Protein AF-A0A976INJ2-F1 (afdb_monomer)

Mean predicted aligned error: 13.57 Å

Nearest PDB structures (foldseek):
  5tsh-assembly1_B  TM=8.841E-01  e=1.741E-01  Geobacter metallireducens GS-15
  5zfr-assembly1_C-2  TM=8.624E-01  e=2.079E-01  Geobacter sulfurreducens PCA
  6olj-assembly1_C  TM=8.626E-01  e=3.759E-01  Geobacter metallireducens GS-15
  5tsg-assembly1_C-2  TM=8.841E-01  e=6.796E-01  Geobacter metallireducens GS-15

Structure (mmCIF, N/CA/C/O backbone):
data_AF-A0A976INJ2-F1
#
_entry.id   AF-A0A976INJ2-F1
#
loop_
_atom_site.group_PDB
_atom_site.id
_atom_site.type_symbol
_atom_site.label_atom_id
_atom_site.label_alt_id
_atom_site.label_comp_id
_atom_site.label_asym_id
_atom_site.label_entity_id
_atom_site.label_seq_id
_atom_site.pdbx_PDB_ins_code
_atom_site.Cartn_x
_atom_site.Cartn_y
_atom_site.Cartn_z
_atom_site.occupancy
_atom_site.B_iso_or_equiv
_atom_site.auth_seq_id
_atom_site.auth_comp_id
_atom_site.auth_asym_id
_atom_site.auth_atom_id
_atom_site.pdbx_PDB_model_num
ATOM 1 N N . MET A 1 1 ? -3.888 30.889 1.543 1.00 44.16 1 MET A N 1
ATOM 2 C CA . MET A 1 1 ? -4.274 29.659 0.807 1.00 44.16 1 MET A CA 1
ATOM 3 C C . MET A 1 1 ? -4.211 28.391 1.674 1.00 44.16 1 MET A C 1
ATOM 5 O O . MET A 1 1 ? -4.757 27.385 1.238 1.00 44.16 1 MET A O 1
ATOM 9 N N . SER A 1 2 ? -3.643 28.428 2.892 1.00 54.53 2 SER A N 1
ATOM 10 C CA . SER A 1 2 ? -3.487 27.256 3.776 1.00 54.53 2 SER A CA 1
ATOM 11 C C . SER A 1 2 ? -4.786 26.766 4.435 1.00 54.53 2 SER A C 1
ATOM 13 O O . SER A 1 2 ? -4.987 25.559 4.516 1.00 54.53 2 SER A O 1
ATOM 15 N N . ASP A 1 3 ? -5.713 27.652 4.823 1.00 56.53 3 ASP A N 1
ATOM 16 C CA . ASP A 1 3 ? -6.928 27.242 5.562 1.00 56.53 3 ASP A CA 1
ATOM 17 C C . ASP A 1 3 ? -7.835 26.281 4.777 1.00 56.53 3 ASP A C 1
ATOM 19 O O . ASP A 1 3 ? -8.385 25.327 5.326 1.00 56.53 3 ASP A O 1
ATOM 23 N N . LYS A 1 4 ? -7.949 26.472 3.454 1.00 60.78 4 LYS A N 1
ATOM 24 C CA . LYS A 1 4 ? -8.732 25.574 2.587 1.00 60.78 4 LYS A CA 1
ATOM 25 C C . LYS A 1 4 ? -8.070 24.205 2.400 1.00 60.78 4 LYS A C 1
ATOM 27 O O . LYS A 1 4 ? -8.776 23.208 2.270 1.00 60.78 4 LYS A O 1
ATOM 32 N N . GLN A 1 5 ? -6.737 24.146 2.369 1.00 60.16 5 GLN A N 1
ATOM 33 C CA . GLN A 1 5 ? -6.002 22.881 2.260 1.00 60.16 5 GLN A CA 1
ATOM 34 C C . GLN A 1 5 ? -6.089 22.077 3.557 1.00 60.16 5 GLN A C 1
ATOM 36 O O . GLN A 1 5 ? -6.376 20.883 3.494 1.00 60.16 5 GLN A O 1
ATOM 41 N N . HIS A 1 6 ? -5.953 22.735 4.714 1.00 62.75 6 HIS A N 1
ATOM 42 C CA . HIS A 1 6 ? -6.175 22.093 6.009 1.00 62.75 6 HIS A CA 1
ATOM 43 C C . HIS A 1 6 ? -7.598 21.547 6.132 1.00 62.75 6 HIS A C 1
ATOM 45 O O . HIS A 1 6 ? -7.765 20.403 6.546 1.00 62.75 6 HIS A O 1
ATOM 51 N N . SER A 1 7 ? -8.607 22.304 5.688 1.00 81.81 7 SER A N 1
ATOM 52 C CA . SER A 1 7 ? -10.001 21.845 5.693 1.00 81.81 7 SER A CA 1
ATOM 53 C C . SER A 1 7 ? -10.218 20.590 4.835 1.00 81.81 7 SER A C 1
ATOM 55 O O . SER A 1 7 ? -10.887 19.660 5.279 1.00 81.81 7 SER A O 1
ATOM 57 N N . ARG A 1 8 ? -9.611 20.509 3.642 1.00 87.31 8 ARG A N 1
ATOM 58 C CA . ARG A 1 8 ? -9.738 19.328 2.771 1.00 87.31 8 ARG A CA 1
ATOM 59 C C . ARG A 1 8 ? -9.016 18.102 3.332 1.00 87.31 8 ARG A C 1
ATOM 61 O O . ARG A 1 8 ? -9.568 17.009 3.266 1.00 87.31 8 ARG A O 1
ATOM 68 N N . LEU A 1 9 ? -7.806 18.279 3.864 1.00 88.81 9 LEU A N 1
ATOM 69 C CA . LEU A 1 9 ? -7.033 17.187 4.462 1.00 88.81 9 LEU A CA 1
ATOM 70 C C . LEU A 1 9 ? -7.783 16.569 5.648 1.00 88.81 9 LEU A C 1
ATOM 72 O O . LEU A 1 9 ? -7.906 15.351 5.725 1.00 88.81 9 LEU A O 1
ATOM 76 N N . HIS A 1 10 ? -8.345 17.414 6.517 1.00 88.25 10 HIS A N 1
ATOM 77 C CA . HIS A 1 10 ? -9.163 16.966 7.644 1.00 88.25 10 HIS A CA 1
ATOM 78 C C . HIS A 1 10 ? -10.381 16.176 7.178 1.00 88.25 10 HIS A C 1
ATOM 80 O O . HIS A 1 10 ? -10.603 15.075 7.662 1.00 88.25 10 HIS A O 1
ATOM 86 N N . GLN A 1 11 ? -11.119 16.681 6.186 1.00 89.94 11 GLN A N 1
ATOM 87 C CA . GLN A 1 11 ? -12.276 15.967 5.636 1.00 89.94 11 GLN A CA 1
ATOM 88 C C . GLN A 1 11 ? -11.898 14.596 5.062 1.00 89.94 11 GLN A C 1
ATOM 90 O O . GLN A 1 11 ? -12.615 13.625 5.275 1.00 89.94 11 GLN A O 1
ATOM 95 N N . GLN A 1 12 ? -10.774 14.503 4.345 1.00 91.00 12 GLN A N 1
ATOM 96 C CA . GLN A 1 12 ? -10.285 13.229 3.809 1.00 91.00 12 GLN A CA 1
ATOM 97 C C . GLN A 1 12 ? -9.911 12.250 4.924 1.00 91.00 12 GLN A C 1
ATOM 99 O O . GLN A 1 12 ? -10.233 11.065 4.840 1.00 91.00 12 GLN A O 1
ATOM 104 N N . PHE A 1 13 ? -9.258 12.748 5.974 1.00 92.12 13 PHE A N 1
ATOM 105 C CA . PHE A 1 13 ? -8.884 11.942 7.126 1.00 92.12 13 PHE A CA 1
ATOM 106 C C . PHE A 1 13 ? -10.115 11.455 7.900 1.00 92.12 13 PHE A C 1
ATOM 108 O O . PHE A 1 13 ? -10.234 10.264 8.159 1.00 92.12 13 PHE A O 1
ATOM 115 N N . GLU A 1 14 ? -11.082 12.331 8.181 1.00 91.44 14 GLU A N 1
ATOM 116 C CA . GLU A 1 14 ? -12.341 11.968 8.846 1.00 91.44 14 GLU A CA 1
ATOM 117 C C . GLU A 1 14 ? -13.153 10.940 8.048 1.00 91.44 14 GLU A C 1
ATOM 119 O O . GLU A 1 14 ? -13.660 9.981 8.626 1.00 91.44 14 GLU A O 1
ATOM 124 N N . GLN A 1 15 ? -13.238 11.090 6.722 1.00 93.25 15 GLN A N 1
ATOM 125 C CA . GLN A 1 15 ? -13.903 10.109 5.855 1.00 93.25 15 GLN A CA 1
ATOM 126 C C . GLN A 1 15 ? -13.241 8.731 5.944 1.00 93.25 15 GLN A C 1
ATOM 128 O O . GLN A 1 15 ? -13.929 7.716 6.039 1.00 93.25 15 GLN A O 1
ATOM 133 N N . LEU A 1 16 ? -11.906 8.689 5.947 1.00 95.06 16 LEU A N 1
ATOM 134 C CA . LEU A 1 16 ? -11.169 7.441 6.112 1.00 95.06 16 LEU A CA 1
ATOM 135 C C . LEU A 1 16 ? -11.408 6.821 7.496 1.00 95.06 16 LEU A C 1
ATOM 137 O O . LEU A 1 16 ? -11.622 5.616 7.594 1.00 95.06 16 LEU A O 1
ATOM 141 N N . LEU A 1 17 ? -11.415 7.633 8.553 1.00 93.62 17 LEU A N 1
ATOM 142 C CA . LEU A 1 17 ? -11.675 7.173 9.917 1.00 93.62 17 LEU A CA 1
ATOM 143 C C . LEU A 1 17 ? -13.080 6.576 10.066 1.00 93.62 17 LEU A C 1
ATOM 145 O O . LEU A 1 17 ? -13.232 5.534 10.698 1.00 93.62 17 LEU A O 1
ATOM 149 N N . GLN A 1 18 ? -14.094 7.180 9.442 1.00 93.31 18 GLN A N 1
ATOM 150 C CA . GLN A 1 18 ? -15.454 6.632 9.422 1.00 93.31 18 GLN A CA 1
ATOM 151 C C . GLN A 1 18 ? -15.514 5.259 8.740 1.00 93.31 18 GLN A C 1
ATOM 153 O O . GLN A 1 18 ? -16.137 4.341 9.273 1.00 93.31 18 GLN A O 1
ATOM 158 N N . GLU A 1 19 ? -14.831 5.085 7.605 1.00 94.44 19 GLU A N 1
ATOM 159 C CA . GLU A 1 19 ? -14.739 3.779 6.939 1.00 94.44 19 GLU A CA 1
ATOM 160 C C . GLU A 1 19 ? -13.983 2.746 7.787 1.00 94.44 19 GLU A C 1
ATOM 162 O O . GLU A 1 19 ? -14.410 1.597 7.887 1.00 94.44 19 GLU A O 1
ATOM 167 N N . LEU A 1 20 ? -12.906 3.151 8.465 1.00 94.06 20 LEU A N 1
ATOM 168 C CA . LEU A 1 20 ? -12.159 2.279 9.376 1.00 94.06 20 LEU A CA 1
ATOM 169 C C . LEU A 1 20 ? -12.993 1.835 10.583 1.00 94.06 20 LEU A C 1
ATOM 171 O O . LEU A 1 20 ? -12.907 0.676 10.982 1.00 94.06 20 LEU A O 1
ATOM 175 N N . ILE A 1 21 ? -13.822 2.720 11.141 1.00 93.50 21 ILE A N 1
ATOM 176 C CA . ILE A 1 21 ? -14.772 2.365 12.205 1.00 93.50 21 ILE A CA 1
ATOM 177 C C . ILE A 1 21 ? -15.820 1.386 11.667 1.00 93.50 21 ILE A C 1
ATOM 179 O O . ILE A 1 21 ? -16.105 0.375 12.305 1.00 93.50 21 ILE A O 1
ATOM 183 N N . ARG A 1 22 ? -16.347 1.633 10.460 1.00 93.88 22 ARG A N 1
ATOM 184 C CA . ARG A 1 22 ? -17.329 0.754 9.806 1.00 93.88 22 ARG A CA 1
ATOM 185 C C . ARG A 1 22 ? -16.791 -0.659 9.555 1.00 93.88 22 ARG A C 1
ATOM 187 O O . ARG A 1 22 ? -17.564 -1.610 9.608 1.00 93.88 22 ARG A O 1
ATOM 194 N N . LEU A 1 23 ? -15.495 -0.801 9.269 1.00 92.69 23 LEU A N 1
ATOM 195 C CA . LEU A 1 23 ? -14.820 -2.096 9.095 1.00 92.69 23 LEU A CA 1
ATOM 196 C C . LEU A 1 23 ? -14.267 -2.686 10.405 1.00 92.69 23 LEU A C 1
ATOM 198 O O . LEU A 1 23 ? -13.534 -3.681 10.377 1.00 92.69 23 LEU A O 1
ATOM 202 N N . GLU A 1 24 ? -14.586 -2.078 11.552 1.00 91.44 24 GLU A N 1
ATOM 203 C CA . GLU A 1 24 ? -14.105 -2.501 12.872 1.00 91.44 24 GLU A CA 1
ATOM 204 C C . GLU A 1 24 ? -12.565 -2.566 12.937 1.00 91.44 24 GLU A C 1
ATOM 206 O O . GLU A 1 24 ? -11.980 -3.416 13.610 1.00 91.44 24 GLU A O 1
ATOM 211 N N . ALA A 1 25 ? -11.884 -1.717 12.163 1.00 90.12 25 ALA A N 1
ATOM 212 C CA . ALA A 1 25 ? -10.435 -1.526 12.232 1.00 90.12 25 ALA A CA 1
ATOM 213 C C . ALA A 1 25 ? -10.060 -0.559 13.361 1.00 90.12 25 ALA A C 1
ATOM 215 O O . ALA A 1 25 ? -8.960 -0.609 13.902 1.00 90.12 25 ALA A O 1
ATOM 216 N N . LEU A 1 26 ? -10.993 0.327 13.716 1.00 90.44 26 LEU A N 1
ATOM 217 C CA . LEU A 1 26 ? -10.867 1.309 14.780 1.00 90.44 26 LEU A CA 1
ATOM 218 C C . LEU A 1 26 ? -12.152 1.385 15.598 1.00 90.44 26 LEU A C 1
ATOM 220 O O . LEU A 1 26 ? -13.248 1.159 15.094 1.00 90.44 26 LEU A O 1
ATOM 224 N N . THR A 1 27 ? -12.010 1.791 16.857 1.00 88.38 27 THR A N 1
ATOM 225 C CA . THR A 1 27 ? -13.141 2.231 17.679 1.00 88.38 27 THR A CA 1
ATOM 226 C C . THR A 1 27 ? -13.267 3.752 17.626 1.00 88.38 27 THR A C 1
ATOM 228 O O . THR A 1 27 ? -12.278 4.461 17.413 1.00 88.38 27 THR A O 1
ATOM 231 N N . GLU A 1 28 ? -14.464 4.279 17.895 1.00 86.94 28 GLU A N 1
ATOM 232 C CA . GLU A 1 28 ? -14.670 5.730 18.026 1.00 86.94 28 GLU A CA 1
ATOM 233 C C . GLU A 1 28 ? -13.764 6.356 19.097 1.00 86.94 28 GLU A C 1
ATOM 235 O O . GLU A 1 28 ? -13.310 7.490 18.949 1.00 86.94 28 GLU A O 1
ATOM 240 N N . GLN A 1 29 ? -13.473 5.616 20.171 1.00 85.12 29 GLN A N 1
ATOM 241 C CA . GLN A 1 29 ? -12.601 6.082 21.245 1.00 85.12 29 GLN A CA 1
ATOM 242 C C . GLN A 1 29 ? -11.145 6.188 20.780 1.00 85.12 29 GLN A C 1
ATOM 244 O O . GLN A 1 29 ? -10.507 7.213 21.020 1.00 85.12 29 GLN A O 1
ATOM 249 N N . SER A 1 30 ? -10.633 5.171 20.078 1.00 84.75 30 SER A N 1
ATOM 250 C CA . SER A 1 30 ? -9.279 5.188 19.509 1.00 84.75 30 SER A CA 1
ATOM 251 C C . SER A 1 30 ? -9.115 6.316 18.489 1.00 84.75 30 SER A C 1
ATOM 253 O O . SER A 1 30 ? -8.093 6.995 18.481 1.00 84.75 30 SER A O 1
ATOM 255 N N . CYS A 1 31 ? -10.152 6.576 17.687 1.00 84.50 31 CYS A N 1
ATOM 256 C CA . CYS A 1 31 ? -10.162 7.624 16.672 1.00 84.50 31 CYS A CA 1
ATOM 257 C C . CYS A 1 31 ? -9.904 9.031 17.241 1.00 84.50 31 CYS A C 1
ATOM 259 O O . CYS A 1 31 ? -9.215 9.829 16.610 1.00 84.50 31 CYS A O 1
ATOM 261 N N . ARG A 1 32 ? -10.423 9.341 18.438 1.00 82.12 32 ARG A N 1
ATOM 262 C CA . ARG A 1 32 ? -10.261 10.667 19.072 1.00 82.12 32 ARG A CA 1
ATOM 263 C C . ARG A 1 32 ? -8.830 10.964 19.512 1.00 82.12 32 ARG A C 1
ATOM 265 O O . ARG A 1 32 ? -8.482 12.128 19.677 1.00 82.12 32 ARG A O 1
ATOM 272 N N . ASN A 1 33 ? -8.026 9.923 19.709 1.00 82.94 33 ASN A N 1
ATOM 273 C CA . ASN A 1 33 ? -6.646 10.038 20.170 1.00 82.94 33 ASN A CA 1
ATOM 274 C C . ASN A 1 33 ? -5.635 10.030 19.013 1.00 82.94 33 ASN A C 1
ATOM 276 O O . ASN A 1 33 ? -4.438 10.167 19.261 1.00 82.94 33 ASN A O 1
ATOM 280 N N . LEU A 1 34 ? -6.089 9.858 17.765 1.00 84.19 34 LEU A N 1
ATOM 281 C CA . LEU A 1 34 ? -5.194 9.835 16.615 1.00 84.19 34 LEU A CA 1
ATOM 282 C C . LEU A 1 34 ? -4.708 11.251 16.279 1.00 84.19 34 LEU A C 1
ATOM 284 O O . LEU A 1 34 ? -5.518 12.174 16.153 1.00 84.19 34 LEU A O 1
ATOM 288 N N . PRO A 1 35 ? -3.390 11.441 16.107 1.00 81.94 35 PRO A N 1
ATOM 289 C CA . PRO A 1 35 ? -2.850 12.740 15.768 1.00 81.94 35 PRO A CA 1
ATOM 290 C C . PRO A 1 35 ? -3.225 13.096 14.330 1.00 81.94 35 PRO A C 1
ATOM 292 O O . PRO A 1 35 ? -3.041 12.305 13.404 1.00 81.94 35 PRO A O 1
ATOM 295 N N . LEU A 1 36 ? -3.706 14.321 14.139 1.00 85.25 36 LEU A N 1
ATOM 296 C CA . LEU A 1 36 ? -4.079 14.819 12.821 1.00 85.25 36 LEU A CA 1
ATOM 297 C C . LEU A 1 36 ? -2.850 14.877 11.893 1.00 85.25 36 LEU A C 1
ATOM 299 O O . LEU A 1 36 ? -1.791 15.358 12.315 1.00 85.25 36 LEU A O 1
ATOM 303 N N . PRO A 1 37 ? -2.968 14.407 10.639 1.00 87.50 37 PRO A N 1
ATOM 304 C CA . PRO A 1 37 ? -1.891 14.501 9.664 1.00 87.50 37 PRO A CA 1
ATOM 305 C C . PRO A 1 37 ? -1.643 15.964 9.279 1.00 87.50 37 PRO A C 1
ATOM 307 O O . PRO A 1 37 ? -2.582 16.745 9.106 1.00 87.50 37 PRO A O 1
ATOM 310 N N . THR A 1 38 ? -0.374 16.341 9.124 1.00 87.81 38 THR A N 1
ATOM 311 C CA . THR A 1 38 ? 0.021 17.674 8.632 1.00 87.81 38 THR A CA 1
ATOM 312 C C . THR A 1 38 ? -0.022 17.741 7.108 1.00 87.81 38 THR A C 1
ATOM 314 O O . THR A 1 38 ? -0.294 18.802 6.544 1.00 87.81 38 THR A O 1
ATOM 317 N N . GLU A 1 39 ? 0.179 16.604 6.441 1.00 90.62 39 GLU A N 1
ATOM 318 C CA . GLU A 1 39 ? 0.139 16.462 4.989 1.00 90.62 39 GLU A CA 1
ATOM 319 C C . GLU A 1 39 ? -0.524 15.152 4.538 1.00 90.62 39 GLU A C 1
ATOM 321 O O . GLU A 1 39 ? -0.663 14.191 5.290 1.00 90.62 39 GLU A O 1
ATOM 326 N N . ALA A 1 40 ? -0.934 15.108 3.269 1.00 88.69 40 ALA A N 1
ATOM 327 C CA . ALA A 1 40 ? -1.660 13.974 2.696 1.00 88.69 40 ALA A CA 1
ATOM 328 C C . ALA A 1 40 ? -0.818 12.680 2.646 1.00 88.69 40 ALA A C 1
ATOM 330 O O . ALA A 1 40 ? -1.343 11.589 2.865 1.00 88.69 40 ALA A O 1
ATOM 331 N N . GLY A 1 41 ? 0.496 12.803 2.419 1.00 88.25 41 GLY A N 1
ATOM 332 C CA . GLY A 1 41 ? 1.436 11.676 2.426 1.00 88.25 41 GLY A CA 1
ATOM 333 C C . GLY A 1 41 ? 1.598 11.010 3.798 1.00 88.25 41 GLY A C 1
ATOM 334 O O . GLY A 1 41 ? 1.957 9.840 3.874 1.00 88.25 41 GLY A O 1
ATOM 335 N N . GLU A 1 42 ? 1.256 11.707 4.885 1.00 89.56 42 GLU A N 1
ATOM 336 C CA . GLU A 1 42 ? 1.369 11.188 6.251 1.00 89.56 42 GLU A CA 1
ATOM 337 C C . GLU A 1 42 ? 0.136 10.424 6.741 1.00 89.56 42 GLU A C 1
ATOM 339 O O . GLU A 1 42 ? 0.213 9.787 7.790 1.00 89.56 42 GLU A O 1
ATOM 344 N N . ILE A 1 43 ? -0.985 10.462 6.011 1.00 91.25 43 ILE A N 1
ATOM 345 C CA . ILE A 1 43 ? -2.241 9.830 6.446 1.00 91.25 43 ILE A CA 1
ATOM 346 C C . ILE A 1 43 ? -2.027 8.346 6.761 1.00 91.25 43 ILE A C 1
ATOM 348 O O . ILE A 1 43 ? -2.291 7.910 7.876 1.00 91.25 43 ILE A O 1
ATOM 352 N N . VAL A 1 44 ? -1.548 7.574 5.785 1.00 91.94 44 VAL A N 1
ATOM 353 C CA . VAL A 1 44 ? -1.377 6.121 5.930 1.00 91.94 44 VAL A CA 1
ATOM 354 C C . VAL A 1 44 ? -0.252 5.767 6.912 1.00 91.94 44 VAL A C 1
ATOM 356 O O . VAL A 1 44 ? -0.524 4.985 7.821 1.00 91.94 44 VAL A O 1
ATOM 359 N N . PRO A 1 45 ? 0.953 6.375 6.841 1.00 89.44 45 PRO A N 1
ATOM 360 C CA . PRO A 1 45 ? 2.010 6.120 7.821 1.00 89.44 45 PRO A CA 1
ATOM 361 C C . PRO A 1 45 ? 1.575 6.311 9.277 1.00 89.44 45 PRO A C 1
ATOM 363 O O . PRO A 1 45 ? 1.846 5.454 10.109 1.00 89.44 45 PRO A O 1
ATOM 366 N N . ARG A 1 46 ? 0.836 7.385 9.586 1.00 87.50 46 ARG A N 1
ATOM 367 C CA . ARG A 1 46 ? 0.349 7.635 10.953 1.00 87.50 46 ARG A CA 1
ATOM 368 C C . ARG A 1 46 ? -0.665 6.595 11.419 1.00 87.50 46 ARG A C 1
ATOM 370 O O . ARG A 1 46 ? -0.713 6.268 12.601 1.00 87.50 46 ARG A O 1
ATOM 377 N N . LEU A 1 47 ? -1.492 6.090 10.506 1.00 88.75 47 LEU A N 1
ATOM 378 C CA . LEU A 1 47 ? -2.461 5.042 10.818 1.00 88.75 47 LEU A CA 1
ATOM 379 C C . LEU A 1 47 ? -1.752 3.711 11.122 1.00 88.75 47 LEU A C 1
ATOM 381 O O . LEU A 1 47 ? -2.131 3.034 12.076 1.00 88.75 47 LEU A O 1
ATOM 385 N N . TRP A 1 48 ? -0.681 3.385 10.395 1.00 86.62 48 TRP A N 1
ATOM 386 C CA . TRP A 1 48 ? 0.177 2.238 10.716 1.00 86.62 48 TRP A CA 1
ATOM 387 C C . TRP A 1 48 ? 0.921 2.402 12.041 1.00 86.62 48 TRP A C 1
ATOM 389 O O . TRP A 1 48 ? 0.913 1.485 12.854 1.00 86.62 48 TRP A O 1
ATOM 399 N N . GLU A 1 49 ? 1.496 3.578 12.309 1.00 84.50 49 GLU A N 1
ATOM 400 C CA . GLU A 1 49 ? 2.119 3.896 13.605 1.00 84.50 49 GLU A CA 1
ATOM 401 C C . GLU A 1 49 ? 1.116 3.767 14.769 1.00 84.50 49 GLU A C 1
ATOM 403 O O . GLU A 1 49 ? 1.487 3.393 15.880 1.00 84.50 49 GLU A O 1
ATOM 408 N N . GLY A 1 50 ? -0.169 4.027 14.505 1.00 81.88 50 GLY A N 1
ATOM 409 C CA . GLY A 1 50 ? -1.278 3.805 15.434 1.00 81.88 50 GLY A CA 1
ATOM 410 C C . GLY A 1 50 ? -1.683 2.336 15.626 1.00 81.88 50 GLY A C 1
ATOM 411 O O . GLY A 1 50 ? -2.608 2.073 16.394 1.00 81.88 50 GLY A O 1
ATOM 412 N N . GLY A 1 51 ? -1.024 1.391 14.949 1.00 82.31 51 GLY A N 1
ATOM 413 C CA . GLY A 1 51 ? -1.281 -0.047 15.055 1.00 82.31 51 GLY A CA 1
ATOM 414 C C . GLY A 1 51 ? -2.560 -0.510 14.357 1.00 82.31 51 GLY A C 1
ATOM 415 O O . GLY A 1 51 ? -3.155 -1.506 14.767 1.00 82.31 51 GLY A O 1
ATOM 416 N N . ILE A 1 52 ? -3.026 0.225 13.345 1.00 88.69 52 ILE A N 1
ATOM 417 C CA . ILE A 1 52 ? -4.224 -0.147 12.586 1.00 88.69 52 ILE A CA 1
ATOM 418 C C . ILE A 1 52 ? -3.897 -1.302 11.643 1.00 88.69 52 ILE A C 1
ATOM 420 O O . ILE A 1 52 ? -2.893 -1.264 10.936 1.00 88.69 52 ILE A O 1
ATOM 424 N N . ASP A 1 53 ? -4.795 -2.287 11.610 1.00 90.12 53 ASP A N 1
ATOM 425 C CA . ASP A 1 53 ? -4.769 -3.418 10.679 1.00 90.12 53 ASP A CA 1
ATOM 426 C C . ASP A 1 53 ? -4.653 -2.923 9.225 1.00 90.12 53 ASP A C 1
ATOM 428 O O . ASP A 1 53 ? -5.512 -2.191 8.717 1.00 90.12 53 ASP A O 1
ATOM 432 N N . ASP A 1 54 ? -3.561 -3.304 8.565 1.00 91.44 54 ASP A N 1
ATOM 433 C CA . ASP A 1 54 ? -3.193 -2.821 7.241 1.00 91.44 54 ASP A CA 1
ATOM 434 C C . ASP A 1 54 ? -4.116 -3.365 6.143 1.00 91.44 54 ASP A C 1
ATOM 436 O O . ASP A 1 54 ? -4.422 -2.639 5.195 1.00 91.44 54 ASP A O 1
ATOM 440 N N . VAL A 1 55 ? -4.622 -4.592 6.293 1.00 93.31 55 VAL A N 1
ATOM 441 C CA . VAL A 1 55 ? -5.574 -5.210 5.360 1.00 93.31 55 VAL A CA 1
ATOM 442 C C . VAL A 1 55 ? -6.902 -4.466 5.415 1.00 93.31 55 VAL A C 1
ATOM 444 O O . VAL A 1 55 ? -7.454 -4.078 4.380 1.00 93.31 55 VAL A O 1
ATOM 447 N N . LYS A 1 56 ? -7.409 -4.188 6.623 1.00 94.50 56 LYS A N 1
ATOM 448 C CA . LYS A 1 56 ? -8.630 -3.388 6.783 1.00 94.50 56 LYS A CA 1
ATOM 449 C C . LYS A 1 56 ? -8.432 -1.952 6.305 1.00 94.50 56 LYS A C 1
ATOM 451 O O . LYS A 1 56 ? -9.345 -1.382 5.706 1.00 94.50 56 LYS A O 1
ATOM 456 N N . LEU A 1 57 ? -7.252 -1.369 6.517 1.00 94.88 57 LEU A N 1
ATOM 457 C CA . LEU A 1 57 ? -6.917 -0.048 5.992 1.00 94.88 57 LEU A CA 1
ATOM 458 C C . LEU A 1 57 ? -6.9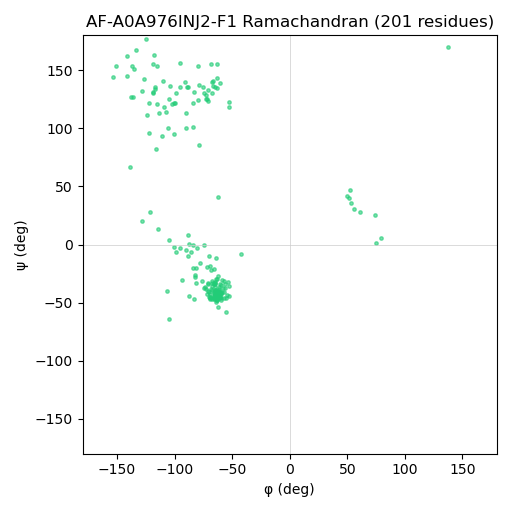21 -0.027 4.461 1.00 94.88 57 LEU A C 1
ATOM 460 O O . LEU A 1 57 ? -7.560 0.842 3.863 1.00 94.88 57 LEU A O 1
ATOM 464 N N . ALA A 1 58 ? -6.282 -1.004 3.823 1.00 96.12 58 ALA A N 1
ATOM 465 C CA . ALA A 1 58 ? -6.280 -1.152 2.375 1.00 96.12 58 ALA A CA 1
ATOM 466 C C . ALA A 1 58 ? -7.704 -1.356 1.828 1.00 96.12 58 ALA A C 1
ATOM 468 O O . ALA A 1 58 ? -8.083 -0.734 0.833 1.00 96.12 58 ALA A O 1
ATOM 469 N N . GLN A 1 59 ? -8.544 -2.130 2.522 1.00 96.31 59 GLN A N 1
ATOM 470 C CA . GLN A 1 59 ? -9.954 -2.301 2.171 1.00 96.31 59 GLN A CA 1
ATOM 471 C C . GLN A 1 59 ? -10.756 -0.992 2.286 1.00 96.31 59 GLN A C 1
ATOM 473 O O . GLN A 1 59 ? -11.539 -0.673 1.385 1.00 96.31 59 GLN A O 1
ATOM 478 N N . SER A 1 60 ? -10.552 -0.207 3.350 1.00 96.50 60 SER A N 1
ATOM 479 C CA . SER A 1 60 ? -11.164 1.121 3.510 1.00 96.50 60 SER A CA 1
ATOM 480 C C . SER A 1 60 ? -10.753 2.071 2.386 1.00 96.50 60 SER A C 1
ATOM 482 O O . SER A 1 60 ? -11.601 2.736 1.790 1.00 96.50 60 SER A O 1
ATOM 484 N N . LEU A 1 61 ? -9.463 2.105 2.045 1.00 96.69 61 LEU A N 1
ATOM 485 C CA . LEU A 1 61 ? -8.935 2.927 0.954 1.00 96.69 61 LEU A CA 1
ATOM 486 C C . LEU A 1 61 ? -9.479 2.476 -0.410 1.00 96.69 61 LEU A C 1
ATOM 488 O O . LEU A 1 61 ? -9.886 3.313 -1.216 1.00 96.69 61 LEU A O 1
ATOM 492 N N . SER A 1 62 ? -9.552 1.168 -0.659 1.00 97.00 62 SER A N 1
ATOM 493 C CA . SER A 1 62 ? -10.148 0.595 -1.872 1.00 97.00 62 SER A CA 1
ATOM 494 C C . SER A 1 62 ? -11.604 1.038 -2.040 1.00 97.00 62 SER A C 1
ATOM 496 O O . SER A 1 62 ? -11.976 1.524 -3.115 1.00 97.00 62 SER A O 1
ATOM 498 N N . ASN A 1 63 ? -12.398 0.977 -0.965 1.00 95.19 63 ASN A N 1
ATOM 499 C CA . ASN A 1 63 ? -13.795 1.415 -0.961 1.00 95.19 63 ASN A CA 1
ATOM 500 C C . ASN A 1 63 ? -13.921 2.924 -1.217 1.00 95.19 63 ASN A C 1
ATOM 502 O O . ASN A 1 63 ? -14.694 3.348 -2.080 1.00 95.19 63 ASN A O 1
ATOM 506 N N . LEU A 1 64 ? -13.131 3.734 -0.507 1.00 94.94 64 LEU A N 1
ATOM 507 C CA . LEU A 1 64 ? -13.196 5.193 -0.576 1.00 94.94 64 LEU A CA 1
ATOM 508 C C . LEU A 1 64 ? -12.789 5.726 -1.959 1.00 94.94 64 LEU A C 1
ATOM 510 O O . LEU A 1 64 ? -13.444 6.610 -2.513 1.00 94.94 64 LEU A O 1
ATOM 514 N N . PHE A 1 65 ? -11.733 5.161 -2.548 1.00 94.00 65 PHE A N 1
ATOM 515 C CA . PHE A 1 65 ? -11.222 5.573 -3.858 1.00 94.00 65 PHE A CA 1
ATOM 516 C C . PHE A 1 65 ? -11.853 4.817 -5.033 1.00 94.00 65 PHE A C 1
ATOM 518 O O . PHE A 1 65 ? -11.573 5.158 -6.188 1.00 94.00 65 PHE A O 1
ATOM 525 N N . LYS A 1 66 ? -12.706 3.819 -4.761 1.00 95.12 66 LYS A N 1
ATOM 526 C CA . LYS A 1 66 ? -13.319 2.927 -5.760 1.00 95.12 66 LYS A CA 1
ATOM 527 C C . LYS A 1 66 ? -12.263 2.295 -6.671 1.00 95.12 66 LYS A C 1
ATOM 529 O O . LYS A 1 66 ? -12.365 2.337 -7.901 1.00 95.12 66 LYS A O 1
ATOM 534 N N . ARG A 1 67 ? -11.205 1.776 -6.051 1.00 95.81 67 ARG A N 1
ATOM 535 C CA . ARG A 1 67 ? -10.079 1.115 -6.721 1.00 95.81 67 ARG A CA 1
ATOM 536 C C . ARG A 1 67 ? -10.022 -0.340 -6.317 1.00 95.81 67 ARG A C 1
ATOM 538 O O . ARG A 1 67 ? -10.490 -0.706 -5.246 1.00 95.81 67 ARG A O 1
ATOM 545 N N . GLU A 1 68 ? -9.459 -1.161 -7.188 1.00 95.31 68 GLU A N 1
ATOM 546 C CA . GLU A 1 68 ? -9.258 -2.570 -6.875 1.00 95.31 68 GLU A CA 1
ATOM 547 C C . GLU A 1 68 ? -8.241 -2.737 -5.746 1.00 95.31 68 GLU A C 1
ATOM 549 O O . GLU A 1 68 ? -7.254 -2.003 -5.681 1.00 95.31 68 GLU A O 1
ATOM 554 N N . LEU A 1 69 ? -8.513 -3.684 -4.855 1.00 96.50 69 LEU A N 1
ATOM 555 C CA . LEU A 1 69 ? -7.582 -4.137 -3.834 1.00 96.50 69 LEU A CA 1
ATOM 556 C C . LEU A 1 69 ? -6.754 -5.281 -4.422 1.00 96.50 69 LEU A C 1
ATOM 558 O O . LEU A 1 69 ? -7.309 -6.156 -5.095 1.00 96.50 69 LEU A O 1
ATOM 562 N N . PHE A 1 70 ? -5.444 -5.264 -4.195 1.00 95.44 70 PHE A N 1
ATOM 563 C CA . PHE A 1 70 ? -4.602 -6.395 -4.559 1.00 95.44 70 PHE A CA 1
ATOM 564 C C . PHE A 1 70 ? -5.055 -7.650 -3.802 1.00 95.44 70 PHE 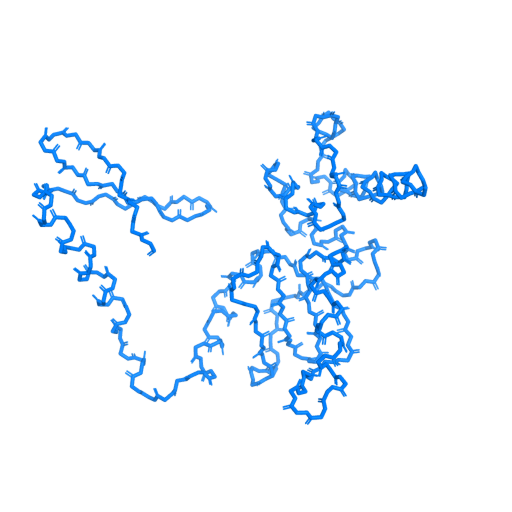A C 1
ATOM 566 O O . PHE A 1 70 ? -5.437 -7.583 -2.642 1.00 95.44 70 PHE A O 1
ATOM 573 N N . ASN A 1 71 ? -5.071 -8.795 -4.478 1.00 90.06 71 ASN A N 1
ATOM 574 C CA . ASN A 1 71 ? -5.646 -10.033 -3.946 1.00 90.06 71 ASN A CA 1
ATOM 575 C C . ASN A 1 71 ? -4.601 -11.135 -3.718 1.00 90.06 71 ASN A C 1
ATOM 577 O O . ASN A 1 71 ? -4.968 -12.304 -3.604 1.00 90.06 71 ASN A O 1
ATOM 581 N N . GLY A 1 72 ? -3.312 -10.790 -3.746 1.00 87.00 72 GLY A N 1
ATOM 582 C CA . GLY A 1 72 ? -2.218 -11.749 -3.597 1.00 87.00 72 GLY A CA 1
ATOM 583 C C . GLY A 1 72 ? -1.956 -12.628 -4.824 1.00 87.00 72 GLY A C 1
ATOM 584 O O . GLY A 1 72 ? -1.067 -13.474 -4.780 1.00 87.00 72 GLY A O 1
ATOM 585 N N . VAL A 1 73 ? -2.694 -12.467 -5.930 1.00 86.38 73 VAL A N 1
ATOM 586 C CA . VAL A 1 73 ? -2.512 -13.289 -7.135 1.00 86.38 73 VAL A CA 1
ATOM 587 C C . VAL A 1 73 ? -1.703 -12.527 -8.176 1.00 86.38 73 VAL A C 1
ATOM 589 O O . VAL A 1 73 ? -2.116 -11.473 -8.648 1.00 86.38 73 VAL A O 1
ATOM 592 N N . VAL A 1 74 ? -0.576 -13.113 -8.579 1.00 87.25 74 VAL A N 1
ATOM 593 C CA . VAL A 1 74 ? 0.288 -12.611 -9.656 1.00 87.25 74 VAL A CA 1
ATOM 594 C C . VAL A 1 74 ? 0.126 -13.512 -10.874 1.00 87.25 74 VAL A C 1
ATOM 596 O O . VAL A 1 74 ? 0.491 -14.690 -10.814 1.00 87.25 74 VAL A O 1
ATOM 599 N N . ARG A 1 75 ? -0.432 -12.989 -11.972 1.00 86.44 75 ARG A N 1
ATOM 600 C CA . ARG A 1 75 ? -0.591 -13.765 -13.216 1.00 86.44 75 ARG A CA 1
ATOM 601 C C . ARG A 1 75 ? 0.642 -13.662 -14.098 1.00 86.44 75 ARG A C 1
ATOM 603 O O . ARG A 1 75 ? 1.099 -14.674 -14.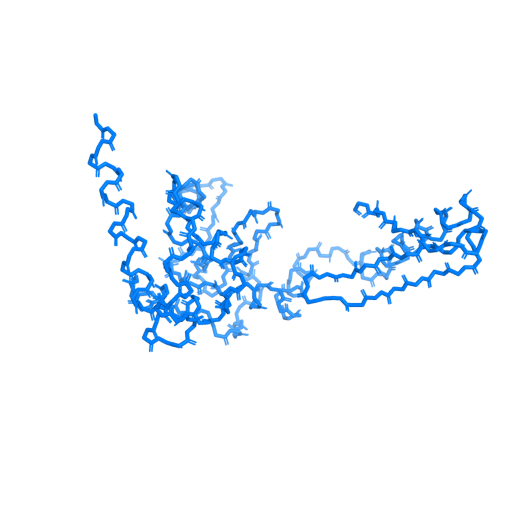621 1.00 86.44 75 ARG A O 1
ATOM 610 N N . ASP A 1 76 ? 1.166 -12.453 -14.247 1.00 82.62 76 ASP A N 1
ATOM 611 C CA . ASP A 1 76 ? 2.356 -12.157 -15.031 1.00 82.62 76 ASP A CA 1
ATOM 612 C C . ASP A 1 76 ? 3.504 -11.753 -14.101 1.00 82.62 76 ASP A C 1
ATOM 614 O O . ASP A 1 76 ? 3.656 -10.583 -13.729 1.00 82.62 76 ASP A O 1
ATOM 618 N N . ARG A 1 77 ? 4.311 -12.752 -13.723 1.00 79.38 77 ARG A N 1
ATOM 619 C CA . ARG A 1 77 ? 5.478 -12.551 -12.860 1.00 79.38 77 ARG A CA 1
ATOM 620 C C . ARG A 1 77 ? 6.529 -11.663 -13.499 1.00 79.38 77 ARG A C 1
ATOM 622 O O . ARG A 1 77 ? 7.179 -10.970 -12.738 1.00 79.38 77 ARG A O 1
ATOM 629 N N . ASP A 1 78 ? 6.660 -11.635 -14.826 1.00 77.00 78 ASP A N 1
ATOM 630 C CA . ASP A 1 78 ? 7.669 -10.842 -15.550 1.00 77.00 78 ASP A CA 1
ATOM 631 C C . ASP A 1 78 ? 7.285 -9.356 -15.644 1.00 77.00 78 ASP A C 1
ATOM 633 O O . ASP A 1 78 ? 8.112 -8.493 -15.940 1.00 77.00 78 ASP A O 1
ATOM 637 N N . SER A 1 79 ? 6.013 -9.033 -15.390 1.00 78.75 79 SER A N 1
ATOM 638 C CA . SER A 1 79 ? 5.524 -7.652 -15.310 1.00 78.75 79 SER A CA 1
ATOM 639 C C . SER A 1 79 ? 5.692 -7.009 -13.933 1.00 78.75 79 SER A C 1
ATOM 641 O O . SER A 1 79 ? 5.395 -5.820 -13.779 1.00 78.75 79 SER A O 1
ATOM 643 N N . LEU A 1 80 ? 6.127 -7.789 -12.939 1.00 87.75 80 LEU A N 1
ATOM 644 C CA . LEU A 1 80 ? 6.205 -7.356 -11.554 1.00 87.75 80 LEU A CA 1
ATOM 645 C C . LEU A 1 80 ? 7.327 -6.332 -11.363 1.00 87.75 80 LEU A C 1
ATOM 647 O O . LEU A 1 80 ? 8.479 -6.609 -11.663 1.00 87.75 80 LEU A O 1
ATOM 651 N N . ILE A 1 81 ? 7.004 -5.153 -10.839 1.00 88.19 81 ILE A N 1
ATOM 652 C CA . ILE A 1 81 ? 7.986 -4.127 -10.461 1.00 88.19 81 ILE A CA 1
ATOM 653 C C . ILE A 1 81 ? 7.571 -3.587 -9.102 1.00 88.19 81 ILE A C 1
ATOM 655 O O . ILE A 1 81 ? 6.438 -3.145 -8.945 1.00 88.19 81 ILE A O 1
ATOM 659 N N . ARG A 1 82 ? 8.470 -3.574 -8.122 1.00 88.25 82 ARG A N 1
ATOM 660 C CA . ARG A 1 82 ? 8.170 -3.079 -6.772 1.00 88.25 82 ARG A CA 1
ATOM 661 C C . ARG A 1 82 ? 9.037 -1.886 -6.389 1.00 88.25 82 ARG A C 1
ATOM 663 O O . ARG A 1 82 ? 10.150 -1.738 -6.889 1.00 88.25 82 ARG A O 1
ATOM 670 N N . SER A 1 83 ? 8.542 -1.070 -5.465 1.00 86.06 83 SER A N 1
ATOM 671 C CA . SER A 1 83 ? 9.362 -0.113 -4.721 1.00 86.06 83 SER A CA 1
ATOM 672 C C . SER A 1 83 ? 10.414 -0.818 -3.862 1.00 86.06 83 SER A C 1
ATOM 674 O O . SER A 1 83 ? 10.209 -1.956 -3.439 1.00 86.06 83 SER A O 1
ATOM 676 N N . SER A 1 84 ? 11.511 -0.129 -3.548 1.00 75.69 84 SER A N 1
ATOM 677 C CA . SER A 1 84 ? 12.560 -0.658 -2.659 1.00 75.69 84 SER A CA 1
ATOM 678 C C . SER A 1 84 ? 12.501 -0.015 -1.273 1.00 75.69 84 SER A C 1
ATOM 680 O O . SER A 1 84 ? 12.180 -0.691 -0.307 1.00 75.69 84 SER A O 1
ATOM 682 N N . ASN A 1 85 ? 12.731 1.301 -1.186 1.00 73.06 85 ASN A N 1
ATOM 683 C CA . ASN A 1 85 ? 12.923 2.021 0.085 1.00 73.06 85 ASN A CA 1
ATOM 684 C C . ASN A 1 85 ? 11.895 3.148 0.293 1.00 73.06 85 ASN A C 1
ATOM 686 O O . ASN A 1 85 ? 12.188 4.172 0.910 1.00 73.06 85 ASN A O 1
ATOM 690 N N . ASP A 1 86 ? 10.704 3.000 -0.282 1.00 78.44 86 ASP A N 1
ATOM 691 C CA . ASP A 1 86 ? 9.636 3.987 -0.158 1.00 78.44 86 ASP A CA 1
ATOM 692 C C . ASP A 1 86 ? 8.925 3.870 1.202 1.00 78.44 86 ASP A C 1
ATOM 694 O O . ASP A 1 86 ? 8.565 2.776 1.629 1.00 78.44 86 ASP A O 1
ATOM 698 N N . ARG A 1 87 ? 8.636 5.009 1.855 1.00 77.62 87 ARG A N 1
ATOM 699 C CA . ARG A 1 87 ? 7.861 5.063 3.119 1.00 77.62 87 ARG A CA 1
ATOM 700 C C . ARG A 1 87 ? 6.474 4.423 2.985 1.00 77.62 87 ARG A C 1
ATOM 702 O O . ARG A 1 87 ? 5.918 3.910 3.949 1.00 77.62 87 ARG A O 1
ATOM 709 N N . CYS A 1 88 ? 5.894 4.513 1.797 1.00 87.50 88 CYS A N 1
ATOM 710 C CA . CYS A 1 88 ? 4.652 3.860 1.417 1.00 87.50 88 CYS A CA 1
ATOM 711 C C . CYS A 1 88 ? 4.949 3.022 0.175 1.00 87.50 88 CYS A C 1
ATOM 713 O O . CYS A 1 88 ? 5.259 3.606 -0.860 1.00 87.50 88 CYS A O 1
ATOM 715 N N . PRO A 1 89 ? 4.928 1.686 0.244 1.00 90.75 89 PRO A N 1
ATOM 716 C CA . PRO A 1 89 ? 5.296 0.879 -0.901 1.00 90.75 89 PRO A CA 1
ATOM 717 C C . PRO A 1 89 ? 4.287 0.968 -2.047 1.00 90.75 89 PRO A C 1
ATOM 719 O O . PRO A 1 89 ? 3.088 1.213 -1.869 1.00 90.75 89 PRO A O 1
ATOM 722 N N . TRP A 1 90 ? 4.794 0.690 -3.243 1.00 93.69 90 TRP A N 1
ATOM 723 C CA . TRP A 1 90 ? 4.000 0.503 -4.444 1.00 93.69 90 TRP A CA 1
ATOM 724 C C . TRP A 1 90 ? 4.476 -0.725 -5.224 1.00 93.69 90 TRP A C 1
ATOM 726 O O . TRP A 1 90 ? 5.642 -1.121 -5.183 1.00 93.69 90 TRP A O 1
ATOM 736 N N . LEU A 1 91 ? 3.546 -1.336 -5.948 1.00 94.19 91 LEU A N 1
ATOM 737 C CA . LEU A 1 91 ? 3.739 -2.565 -6.705 1.00 94.19 91 LEU A CA 1
ATOM 738 C C . LEU A 1 91 ? 3.043 -2.431 -8.055 1.00 94.19 91 LEU A C 1
ATOM 740 O O . LEU A 1 91 ? 1.857 -2.131 -8.121 1.00 94.19 91 LEU A O 1
ATOM 744 N N . ILE A 1 92 ? 3.762 -2.683 -9.138 1.00 93.25 92 ILE A N 1
ATOM 745 C CA . ILE A 1 92 ? 3.192 -2.864 -10.465 1.00 93.25 92 ILE A CA 1
ATOM 746 C C . ILE A 1 92 ? 3.106 -4.358 -10.725 1.00 93.25 92 ILE A C 1
ATOM 748 O O . ILE A 1 92 ? 4.124 -5.034 -10.683 1.00 93.25 92 ILE A O 1
ATOM 752 N N . VAL A 1 93 ? 1.909 -4.864 -10.999 1.00 92.00 93 VAL A N 1
ATOM 753 C CA . VAL A 1 93 ? 1.692 -6.255 -11.410 1.00 92.00 93 VAL A CA 1
ATOM 754 C C . VAL A 1 93 ? 0.418 -6.352 -12.237 1.00 92.00 93 VAL A C 1
ATOM 756 O O . VAL A 1 93 ? -0.527 -5.599 -12.006 1.00 92.00 93 VAL A O 1
ATOM 759 N N . ASP A 1 94 ? 0.396 -7.224 -13.247 1.00 89.38 94 ASP A N 1
ATOM 760 C CA . ASP A 1 94 ? -0.759 -7.419 -14.136 1.00 89.38 94 ASP A CA 1
ATOM 761 C C . ASP A 1 94 ? -1.263 -6.098 -14.761 1.00 89.38 94 ASP A C 1
ATOM 763 O O . ASP A 1 94 ? -2.459 -5.876 -14.962 1.00 89.38 94 ASP A O 1
ATOM 767 N N . ARG A 1 95 ? -0.320 -5.193 -15.072 1.00 91.00 95 ARG A N 1
ATOM 768 C CA . ARG A 1 95 ? -0.559 -3.821 -15.567 1.00 91.00 95 ARG A CA 1
ATOM 769 C C . ARG A 1 95 ? -1.352 -2.929 -14.608 1.00 91.00 95 ARG A C 1
ATOM 771 O O . ARG A 1 95 ? -2.010 -1.982 -15.044 1.00 91.00 95 ARG A O 1
ATOM 778 N N . VAL A 1 96 ? -1.268 -3.166 -13.311 1.00 93.81 96 VAL A N 1
ATOM 779 C CA . VAL A 1 96 ? -1.890 -2.334 -12.277 1.00 93.81 96 VAL A CA 1
ATOM 780 C C . VAL A 1 96 ? -0.809 -1.774 -11.382 1.00 93.81 96 VAL A C 1
ATOM 782 O O . VAL A 1 96 ? 0.018 -2.534 -10.902 1.00 93.81 96 VAL A O 1
ATOM 785 N N . LEU A 1 97 ? -0.828 -0.464 -11.145 1.00 95.31 97 LEU A N 1
ATOM 786 C CA . LEU A 1 97 ? -0.008 0.170 -10.118 1.00 95.31 97 LEU A CA 1
ATOM 787 C C . LEU A 1 97 ? -0.796 0.187 -8.803 1.00 95.31 97 LEU A C 1
ATOM 789 O O . LEU A 1 97 ? -1.681 1.021 -8.608 1.00 95.31 97 LEU A O 1
ATOM 793 N N . TYR A 1 98 ? -0.486 -0.750 -7.921 1.00 96.69 98 TYR A N 1
ATOM 794 C CA . TYR A 1 98 ? -0.982 -0.805 -6.556 1.00 96.69 98 TYR A CA 1
ATOM 795 C C . TYR A 1 98 ? -0.140 0.098 -5.657 1.00 96.69 98 TYR A C 1
ATOM 797 O O . TYR A 1 98 ? 1.087 0.038 -5.685 1.00 96.69 98 TYR A O 1
ATOM 805 N N . VAL A 1 99 ? -0.796 0.937 -4.862 1.00 96.62 99 VAL A N 1
ATOM 806 C CA . VAL A 1 99 ? -0.138 1.848 -3.916 1.00 96.62 99 VAL A CA 1
ATOM 807 C C . VAL A 1 99 ? -0.724 1.661 -2.527 1.00 96.62 99 VAL A C 1
ATOM 809 O O . VAL A 1 99 ? -1.936 1.480 -2.385 1.00 96.62 99 VAL A O 1
ATOM 812 N N . SER A 1 100 ? 0.112 1.732 -1.495 1.00 94.56 100 SER A N 1
ATOM 813 C CA . SER A 1 100 ? -0.375 1.679 -0.115 1.00 94.56 100 SER A CA 1
ATOM 814 C C . SER A 1 100 ? -1.004 3.001 0.331 1.00 94.56 100 SER A C 1
ATOM 816 O O . SER A 1 100 ? -1.953 3.006 1.113 1.00 94.56 100 SER A O 1
ATOM 818 N N . ASN A 1 101 ? -0.523 4.134 -0.200 1.00 95.19 101 ASN A N 1
ATOM 819 C CA . ASN A 1 101 ? -1.053 5.458 0.108 1.00 95.19 101 ASN A CA 1
ATOM 820 C C . ASN A 1 101 ? -1.539 6.210 -1.147 1.00 95.19 101 ASN A C 1
ATOM 822 O O . ASN A 1 101 ? -0.759 6.914 -1.790 1.00 95.19 101 ASN A O 1
ATOM 826 N N . PRO A 1 102 ? -2.845 6.162 -1.476 1.00 94.44 102 PRO A N 1
ATOM 827 C CA . PRO A 1 102 ? -3.403 6.875 -2.629 1.00 94.44 102 PRO A CA 1
ATOM 828 C C . PRO A 1 102 ? -3.442 8.407 -2.461 1.00 94.44 102 PRO A C 1
ATOM 830 O O . PRO A 1 102 ? -3.738 9.125 -3.420 1.00 94.44 102 PRO A O 1
ATOM 833 N N . TYR A 1 103 ? -3.176 8.926 -1.258 1.00 93.25 103 TYR A N 1
ATOM 834 C CA . TYR A 1 103 ? -3.109 10.363 -0.993 1.00 93.25 103 TYR A CA 1
ATOM 835 C C . TYR A 1 103 ? -1.741 10.970 -1.322 1.00 93.25 103 TYR A C 1
ATOM 837 O O . TYR A 1 103 ? -1.652 12.187 -1.520 1.00 93.25 103 TYR A O 1
ATOM 845 N N . ASP A 1 104 ? -0.691 10.149 -1.404 1.00 91.62 104 ASP A N 1
ATOM 846 C CA . ASP A 1 104 ? 0.672 10.611 -1.638 1.00 91.62 104 ASP A CA 1
ATOM 847 C C . ASP A 1 104 ? 0.916 10.939 -3.118 1.00 91.62 104 ASP A C 1
ATOM 849 O O . ASP A 1 104 ? 1.424 10.153 -3.920 1.00 91.62 104 ASP A O 1
ATOM 853 N N . ARG A 1 105 ? 0.561 12.168 -3.494 1.00 89.50 105 ARG A N 1
ATOM 854 C CA . ARG A 1 105 ? 0.827 12.684 -4.841 1.00 89.50 105 ARG A CA 1
ATOM 855 C C . ARG A 1 105 ? 2.313 12.798 -5.152 1.00 89.50 105 ARG A C 1
ATOM 857 O O . ARG A 1 105 ? 2.675 12.698 -6.322 1.00 89.50 105 ARG A O 1
ATOM 864 N N . SER A 1 106 ? 3.150 13.024 -4.139 1.00 87.88 106 SER A N 1
ATOM 865 C CA . SER A 1 106 ? 4.588 13.201 -4.339 1.00 87.88 106 SER A CA 1
ATOM 866 C C . SER A 1 106 ? 5.229 11.924 -4.876 1.00 87.88 106 SER A C 1
ATOM 868 O O . SER A 1 106 ? 6.097 12.005 -5.741 1.00 87.88 106 SER A O 1
ATOM 870 N N . GLN A 1 107 ? 4.706 10.766 -4.465 1.00 88.19 107 GLN A N 1
ATOM 871 C CA . GLN A 1 107 ? 5.084 9.462 -4.992 1.00 88.19 107 GLN A CA 1
ATOM 872 C C . GLN A 1 107 ? 4.345 9.101 -6.290 1.00 88.19 107 GLN A C 1
ATOM 874 O O . GLN A 1 107 ? 4.964 8.664 -7.261 1.00 88.19 107 GLN A O 1
ATOM 879 N N . ILE A 1 108 ? 3.022 9.293 -6.347 1.00 90.81 108 ILE A N 1
ATOM 880 C CA . ILE A 1 108 ? 2.206 8.812 -7.476 1.00 90.81 108 ILE A CA 1
ATOM 881 C C . ILE A 1 108 ? 2.478 9.603 -8.762 1.00 90.81 108 ILE A C 1
ATOM 883 O O . ILE A 1 108 ? 2.538 9.023 -9.849 1.00 90.81 108 ILE A O 1
ATOM 887 N N . GLU A 1 109 ? 2.639 10.927 -8.685 1.00 90.31 109 GLU A N 1
ATOM 888 C CA . GLU A 1 109 ? 2.806 11.749 -9.887 1.00 90.31 109 GLU A CA 1
ATOM 889 C C . GLU A 1 109 ? 4.075 11.408 -10.689 1.00 90.31 109 GLU A C 1
ATOM 891 O O . GLU A 1 109 ? 3.963 11.271 -11.911 1.00 90.31 109 GLU A O 1
ATOM 896 N N . PRO A 1 110 ? 5.266 11.226 -10.080 1.00 89.75 110 PRO A N 1
ATOM 897 C CA . PRO A 1 110 ? 6.437 10.719 -10.792 1.00 89.75 110 PRO A CA 1
ATOM 898 C C . PRO A 1 110 ? 6.193 9.389 -11.515 1.00 89.75 110 PRO A C 1
ATOM 900 O O . PRO A 1 110 ? 6.573 9.263 -12.679 1.00 89.75 110 PRO A O 1
ATOM 903 N N . LEU A 1 111 ? 5.510 8.425 -10.887 1.00 90.50 111 LEU A N 1
ATOM 904 C CA . LEU A 1 111 ? 5.196 7.129 -11.509 1.00 90.50 111 LEU A CA 1
ATOM 905 C C . LEU A 1 111 ? 4.268 7.297 -12.721 1.00 90.50 111 LEU A C 1
ATOM 907 O O . LEU A 1 111 ? 4.486 6.697 -13.777 1.00 90.50 111 LEU A O 1
ATOM 911 N N . MET A 1 112 ? 3.276 8.184 -12.609 1.00 88.44 112 MET A N 1
ATOM 912 C CA . MET A 1 112 ? 2.384 8.544 -13.714 1.00 88.44 112 MET A CA 1
ATOM 913 C C . MET A 1 112 ? 3.111 9.264 -14.857 1.00 88.44 112 MET A C 1
ATOM 915 O O . MET A 1 112 ? 2.746 9.079 -16.018 1.00 88.44 112 MET A O 1
ATOM 919 N N . ARG A 1 113 ? 4.142 10.069 -14.564 1.00 86.94 113 ARG A N 1
ATOM 920 C CA . ARG A 1 113 ? 4.985 10.696 -15.597 1.00 86.94 113 ARG A CA 1
ATOM 921 C C . ARG A 1 113 ? 5.847 9.655 -16.311 1.00 86.94 113 ARG A C 1
ATOM 923 O O . ARG A 1 113 ? 5.844 9.635 -17.538 1.00 86.94 113 ARG A O 1
ATOM 930 N N . ARG A 1 114 ? 6.484 8.742 -15.565 1.00 87.06 114 ARG A N 1
ATOM 931 C CA . ARG A 1 114 ? 7.294 7.633 -16.111 1.00 87.06 114 ARG A CA 1
ATOM 932 C C . ARG A 1 114 ? 6.487 6.707 -17.022 1.00 87.06 114 ARG A C 1
ATOM 934 O O . ARG A 1 114 ? 6.980 6.276 -18.053 1.00 87.06 114 ARG A O 1
ATOM 941 N N . LYS A 1 115 ? 5.200 6.478 -16.738 1.00 86.12 115 LYS A N 1
ATOM 942 C CA . LYS A 1 115 ? 4.294 5.744 -17.649 1.00 86.12 115 LYS A CA 1
ATOM 943 C C . LYS A 1 115 ? 4.260 6.309 -19.080 1.00 86.12 115 LYS A C 1
ATOM 945 O O . LYS A 1 115 ? 4.067 5.558 -20.040 1.00 86.12 115 LYS A O 1
ATOM 950 N N . ASN A 1 116 ? 4.426 7.622 -19.223 1.00 81.12 116 ASN A N 1
ATOM 951 C CA . ASN A 1 116 ? 4.399 8.322 -20.507 1.00 81.12 116 ASN A CA 1
ATOM 952 C C . ASN A 1 116 ? 5.804 8.643 -21.045 1.00 81.12 116 ASN A C 1
ATOM 954 O O . ASN A 1 116 ? 5.910 9.191 -22.142 1.00 81.12 116 ASN A O 1
ATOM 958 N N . ASP A 1 117 ? 6.867 8.315 -20.304 1.00 82.94 117 ASP A N 1
ATOM 959 C CA . ASP A 1 117 ? 8.243 8.585 -20.713 1.00 82.94 117 ASP A CA 1
ATOM 960 C C . ASP A 1 117 ? 8.711 7.521 -21.727 1.00 82.94 117 ASP A C 1
ATOM 962 O O . ASP A 1 117 ? 8.637 6.324 -21.442 1.00 82.94 117 ASP A O 1
ATOM 966 N N . PRO A 1 118 ? 9.184 7.909 -22.925 1.00 76.88 118 PRO A N 1
ATOM 967 C CA . PRO A 1 118 ? 9.704 6.962 -23.908 1.00 76.88 118 PRO A CA 1
ATOM 968 C C . PRO A 1 118 ? 11.031 6.296 -23.503 1.00 76.88 118 PRO A C 1
ATOM 970 O O . PRO A 1 118 ? 11.368 5.266 -24.083 1.00 76.88 118 PRO A O 1
ATOM 973 N N . LYS A 1 119 ? 11.789 6.858 -22.551 1.00 75.19 119 LYS A N 1
ATOM 974 C CA . LYS A 1 119 ? 13.093 6.336 -22.105 1.00 75.19 119 LYS A CA 1
ATOM 975 C C . LYS A 1 119 ? 13.001 5.413 -20.889 1.00 75.19 119 LYS A C 1
ATOM 977 O O . LYS A 1 119 ? 13.820 4.511 -20.771 1.00 75.19 119 LYS A O 1
ATOM 982 N N . ASP A 1 120 ? 12.022 5.624 -20.015 1.00 70.75 120 ASP A N 1
ATOM 983 C CA . ASP A 1 120 ? 11.839 4.869 -18.766 1.00 70.75 120 ASP A CA 1
ATOM 984 C C . ASP A 1 120 ? 10.351 4.562 -18.546 1.00 70.75 120 ASP A C 1
ATOM 986 O O . ASP A 1 120 ? 9.678 5.111 -17.668 1.00 70.75 120 ASP A O 1
ATOM 990 N N . LYS A 1 121 ? 9.813 3.721 -19.437 1.00 78.38 121 LYS A N 1
ATOM 991 C CA . LYS A 1 121 ? 8.376 3.474 -19.531 1.00 78.38 121 LYS A CA 1
ATOM 992 C C . LYS A 1 121 ? 7.909 2.422 -18.532 1.00 78.38 121 LYS A C 1
ATOM 994 O O . LYS A 1 121 ? 7.975 1.222 -18.806 1.00 78.38 121 LYS A O 1
ATOM 999 N N . LEU A 1 122 ? 7.313 2.871 -17.432 1.00 85.69 122 LEU A N 1
ATOM 1000 C CA . LEU A 1 122 ? 6.537 1.988 -16.559 1.00 85.69 122 LEU A CA 1
ATOM 1001 C C . LEU A 1 122 ? 5.260 1.511 -17.273 1.00 85.69 122 LEU A C 1
ATOM 1003 O O . LEU A 1 122 ? 4.497 2.306 -17.828 1.00 85.69 122 LEU A O 1
ATOM 1007 N N . LYS A 1 123 ? 5.008 0.199 -17.255 1.00 87.31 123 LYS A N 1
ATOM 1008 C CA . LYS A 1 123 ? 3.865 -0.421 -17.942 1.00 87.31 123 LYS A CA 1
ATOM 1009 C C . LYS A 1 123 ? 2.732 -0.725 -16.964 1.00 87.31 123 LYS A C 1
ATOM 1011 O O . LYS A 1 123 ? 2.695 -1.788 -16.360 1.00 87.31 123 LYS A O 1
ATOM 1016 N N . PHE A 1 124 ? 1.770 0.185 -16.858 1.00 92.06 124 PHE A N 1
ATOM 1017 C CA . PHE A 1 124 ? 0.525 -0.053 -16.126 1.00 92.06 124 PHE A CA 1
ATOM 1018 C C . PHE A 1 124 ? -0.634 0.767 -16.708 1.00 92.06 124 PHE A C 1
ATOM 1020 O O . PHE A 1 124 ? -0.447 1.828 -17.304 1.00 92.06 124 PHE A O 1
ATOM 1027 N N . GLU A 1 125 ? -1.857 0.286 -16.542 1.00 91.00 125 GLU A N 1
ATOM 1028 C CA . GLU A 1 125 ? -3.085 0.831 -17.120 1.00 91.00 125 GLU A CA 1
ATOM 1029 C C . GLU A 1 125 ? -3.939 1.536 -16.065 1.00 91.00 125 GLU A C 1
ATOM 1031 O O . GLU A 1 125 ? -4.443 2.630 -16.330 1.00 91.00 125 GLU A O 1
ATOM 1036 N N . LYS A 1 126 ? -4.022 0.967 -14.858 1.00 92.94 126 LYS A N 1
ATOM 1037 C CA . LYS A 1 126 ? -4.900 1.412 -13.767 1.00 92.94 126 LYS A CA 1
ATOM 1038 C C . LYS A 1 126 ? -4.170 1.489 -12.422 1.00 92.94 126 LYS A C 1
ATOM 1040 O O . LYS A 1 126 ? -3.042 1.019 -12.297 1.00 92.94 126 LYS A O 1
ATOM 1045 N N . LEU A 1 127 ? -4.822 2.135 -11.454 1.00 94.56 127 LEU A N 1
ATOM 1046 C CA . LEU A 1 127 ? -4.373 2.244 -10.065 1.00 94.56 127 LEU A CA 1
ATOM 1047 C C . LEU A 1 127 ? -5.186 1.298 -9.179 1.00 94.56 127 LEU A C 1
ATOM 1049 O O . LEU A 1 127 ? -6.416 1.269 -9.287 1.00 94.56 127 LEU A O 1
ATOM 1053 N N . GLY A 1 128 ? -4.497 0.603 -8.285 1.00 96.56 128 GLY A N 1
ATOM 1054 C CA . GLY A 1 128 ? -5.068 -0.237 -7.239 1.00 96.56 128 GLY A CA 1
ATOM 1055 C C . GLY A 1 128 ? -4.551 0.162 -5.857 1.00 96.56 128 GLY A C 1
ATOM 1056 O O . GLY A 1 128 ? -3.708 1.052 -5.726 1.00 96.56 128 GLY A O 1
ATOM 1057 N N . ILE A 1 129 ? -5.064 -0.497 -4.827 1.00 97.81 129 ILE A N 1
ATOM 1058 C CA . ILE A 1 129 ? -4.647 -0.326 -3.434 1.00 97.81 129 ILE A CA 1
ATOM 1059 C C . ILE A 1 129 ? -3.906 -1.574 -2.959 1.00 97.81 129 ILE A C 1
ATOM 1061 O O . ILE A 1 129 ? -4.287 -2.692 -3.305 1.00 97.81 129 ILE A O 1
ATOM 1065 N N . LEU A 1 130 ? -2.855 -1.359 -2.173 1.00 96.25 130 LEU A N 1
ATOM 1066 C CA . LEU A 1 130 ? -1.964 -2.389 -1.649 1.00 96.25 130 LEU A CA 1
ATOM 1067 C C . LEU A 1 130 ? -2.005 -2.409 -0.117 1.00 96.25 130 LEU A C 1
ATOM 1069 O O . LEU A 1 130 ? -1.850 -1.353 0.500 1.00 96.25 130 LEU A O 1
ATOM 1073 N N . ALA A 1 131 ? -2.167 -3.585 0.490 1.00 94.44 131 ALA A N 1
ATOM 1074 C CA . ALA A 1 131 ? -1.874 -3.773 1.910 1.00 94.44 131 ALA A CA 1
ATOM 1075 C C . ALA A 1 131 ? -0.360 -3.950 2.125 1.00 94.44 131 ALA A C 1
ATOM 1077 O O . ALA A 1 131 ? 0.351 -4.399 1.223 1.00 94.44 131 ALA A O 1
ATOM 1078 N N . MET A 1 132 ? 0.149 -3.600 3.308 1.00 90.19 132 MET A N 1
ATOM 1079 C CA . MET A 1 132 ? 1.582 -3.743 3.599 1.00 90.19 132 MET A CA 1
ATOM 1080 C C . MET A 1 132 ? 1.981 -5.224 3.630 1.00 90.19 132 MET A C 1
ATOM 1082 O O . MET A 1 132 ? 2.947 -5.625 2.987 1.00 90.19 132 MET A O 1
ATOM 1086 N N . SER A 1 133 ? 1.171 -6.044 4.291 1.00 88.88 133 SER A N 1
ATOM 1087 C CA . SER A 1 133 ? 1.331 -7.496 4.377 1.00 88.88 133 SER A CA 1
ATOM 1088 C C . SER A 1 133 ? 1.382 -8.179 3.006 1.00 88.88 133 SER A C 1
ATOM 1090 O O . SER A 1 133 ? 2.179 -9.092 2.798 1.00 88.88 133 SER A O 1
ATOM 1092 N N . ASP A 1 134 ? 0.602 -7.705 2.031 1.00 89.81 134 ASP A N 1
ATOM 1093 C CA . ASP A 1 134 ? 0.654 -8.223 0.662 1.00 89.81 134 ASP A CA 1
ATOM 1094 C C . ASP A 1 134 ? 1.979 -7.893 -0.040 1.00 89.81 134 ASP A C 1
ATOM 1096 O O . ASP A 1 134 ? 2.524 -8.713 -0.784 1.00 89.81 134 ASP A O 1
ATOM 1100 N N . PHE A 1 135 ? 2.506 -6.688 0.185 1.00 88.88 135 PHE A N 1
ATOM 1101 C CA . PHE A 1 135 ? 3.788 -6.252 -0.370 1.00 88.88 135 PHE A CA 1
ATOM 1102 C C . PHE A 1 135 ? 4.976 -7.029 0.217 1.00 88.88 135 PHE A C 1
ATOM 1104 O O . PHE A 1 135 ? 5.982 -7.259 -0.464 1.00 88.88 135 PHE A O 1
ATOM 1111 N N . GLU A 1 136 ? 4.852 -7.441 1.475 1.00 86.50 136 GLU A N 1
ATOM 1112 C CA . GLU A 1 136 ? 5.826 -8.257 2.203 1.00 86.50 136 GLU A CA 1
ATOM 1113 C C . GLU A 1 136 ? 5.622 -9.763 1.999 1.00 86.50 136 GLU A C 1
ATOM 1115 O O . GLU A 1 136 ? 6.387 -10.565 2.527 1.00 86.50 136 GLU A O 1
ATOM 1120 N N . SER A 1 137 ? 4.626 -10.172 1.212 1.00 84.88 137 SER A N 1
ATOM 1121 C CA . SER A 1 137 ? 4.377 -11.590 0.974 1.00 84.88 137 SER A CA 1
ATOM 1122 C C . SER A 1 137 ? 5.546 -12.270 0.251 1.00 84.88 137 SER A C 1
ATOM 1124 O O . SER A 1 137 ? 6.153 -11.715 -0.675 1.00 84.88 137 SER A O 1
ATOM 1126 N N . ASP A 1 138 ? 5.811 -13.527 0.626 1.00 78.88 138 ASP A N 1
ATOM 1127 C CA . ASP A 1 138 ? 6.873 -14.353 0.035 1.00 78.88 138 ASP A CA 1
ATOM 1128 C C . ASP A 1 138 ? 6.782 -14.409 -1.492 1.00 78.88 138 ASP A C 1
ATOM 1130 O O . ASP A 1 138 ? 7.801 -14.397 -2.176 1.00 78.88 138 ASP A O 1
ATOM 1134 N N . LEU A 1 139 ? 5.563 -14.419 -2.042 1.00 80.06 139 LEU A N 1
ATOM 1135 C CA . LEU A 1 139 ? 5.330 -14.424 -3.484 1.00 80.06 139 LEU A CA 1
ATOM 1136 C C . LEU A 1 139 ? 5.936 -13.189 -4.167 1.00 80.06 139 LEU A C 1
ATOM 1138 O O . LEU A 1 139 ? 6.585 -13.321 -5.204 1.00 80.06 139 LEU A O 1
ATOM 1142 N N . ILE A 1 140 ? 5.723 -11.998 -3.601 1.00 81.00 140 ILE A N 1
ATOM 1143 C CA . ILE A 1 140 ? 6.206 -10.728 -4.161 1.00 81.00 140 ILE A CA 1
ATOM 1144 C C . ILE A 1 140 ? 7.715 -10.582 -3.952 1.00 81.00 140 ILE A C 1
ATOM 1146 O O . ILE A 1 140 ? 8.425 -10.105 -4.843 1.00 81.00 140 ILE A O 1
ATOM 1150 N N . ILE A 1 141 ? 8.223 -11.028 -2.801 1.00 79.69 141 ILE A N 1
ATOM 1151 C CA . ILE A 1 141 ? 9.662 -11.063 -2.520 1.00 79.69 141 ILE A CA 1
ATOM 1152 C C . ILE A 1 141 ? 10.369 -11.994 -3.515 1.00 79.69 141 ILE A C 1
ATOM 1154 O O . ILE A 1 141 ? 11.261 -11.548 -4.237 1.00 79.69 141 ILE A O 1
ATOM 1158 N N . GLN A 1 142 ? 9.922 -13.245 -3.646 1.00 70.62 142 GLN A N 1
ATOM 1159 C CA . GLN A 1 142 ? 10.517 -14.231 -4.555 1.00 70.62 142 GLN A CA 1
ATOM 1160 C C . GLN A 1 142 ? 10.435 -13.804 -6.024 1.00 70.62 142 GLN A C 1
ATOM 1162 O O . GLN A 1 142 ? 11.435 -13.873 -6.731 1.00 70.62 142 GLN A O 1
ATOM 1167 N N . ALA A 1 143 ? 9.289 -13.286 -6.477 1.00 66.25 143 ALA A N 1
ATOM 1168 C CA . ALA A 1 143 ? 9.130 -12.844 -7.864 1.00 66.25 143 ALA A CA 1
ATOM 1169 C C . ALA A 1 143 ? 10.072 -11.686 -8.244 1.00 66.25 143 ALA A C 1
ATOM 1171 O O . ALA A 1 143 ? 10.451 -11.553 -9.406 1.00 66.25 143 ALA A O 1
ATOM 1172 N N . THR A 1 144 ? 10.483 -10.867 -7.271 1.00 62.00 144 THR A N 1
ATOM 1173 C CA . THR A 1 144 ? 11.484 -9.811 -7.496 1.00 62.00 144 THR A CA 1
ATOM 1174 C C . THR A 1 144 ? 12.885 -10.401 -7.661 1.00 62.00 144 THR A C 1
ATOM 1176 O O . THR A 1 144 ? 13.653 -9.938 -8.503 1.00 62.00 144 THR A O 1
ATOM 1179 N N . HIS A 1 145 ? 13.213 -11.443 -6.893 1.00 58.50 145 HIS A N 1
ATOM 1180 C CA . HIS A 1 145 ? 14.477 -12.162 -7.043 1.00 58.50 145 HIS A CA 1
ATOM 1181 C C . HIS A 1 145 ? 14.545 -12.929 -8.373 1.00 58.50 145 HIS A C 1
ATOM 1183 O O . HIS A 1 145 ? 15.591 -12.930 -9.012 1.00 58.50 145 HIS A O 1
ATOM 1189 N N . ASP A 1 146 ? 13.437 -13.492 -8.856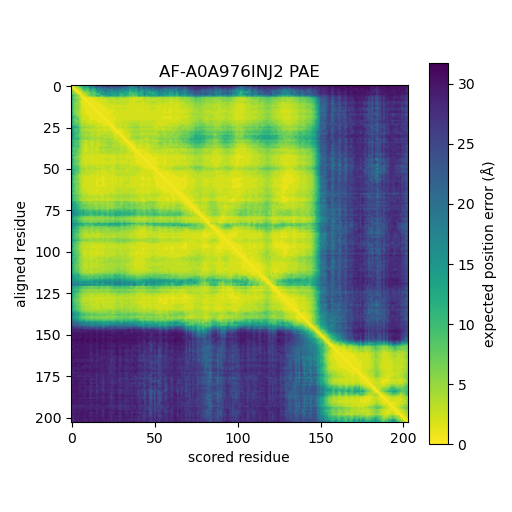 1.00 52.53 146 ASP A N 1
ATOM 1190 C CA . ASP A 1 146 ? 13.413 -14.227 -10.129 1.00 52.53 146 ASP A CA 1
ATOM 1191 C C . ASP A 1 146 ? 13.702 -13.331 -11.355 1.00 52.53 146 ASP A C 1
ATOM 1193 O O . ASP A 1 146 ? 14.331 -13.784 -12.312 1.00 52.53 146 ASP A O 1
ATOM 1197 N N . GLN A 1 147 ? 13.307 -12.051 -11.335 1.00 50.12 147 GLN A N 1
ATOM 1198 C CA . GLN A 1 147 ? 13.573 -11.114 -12.440 1.00 50.12 147 GLN A CA 1
ATOM 1199 C C . GLN A 1 147 ? 14.986 -10.501 -12.430 1.00 50.12 147 GLN A C 1
ATOM 1201 O O . GLN A 1 147 ? 15.441 -9.984 -13.451 1.00 50.12 147 GLN A O 1
ATOM 1206 N N . GLY A 1 148 ? 15.670 -10.513 -11.282 1.00 42.97 148 GLY A N 1
ATOM 1207 C CA . GLY A 1 148 ? 16.931 -9.793 -11.074 1.00 42.97 148 GLY A CA 1
ATOM 1208 C C . GLY A 1 148 ? 18.202 -10.630 -11.207 1.00 42.97 148 GLY A C 1
ATOM 1209 O O . GLY A 1 148 ? 19.294 -10.069 -11.150 1.00 42.97 148 GLY A O 1
ATOM 1210 N N . VAL A 1 149 ? 18.112 -11.953 -11.370 1.00 37.66 149 VAL A N 1
ATOM 1211 C CA . VAL A 1 149 ? 19.274 -12.816 -11.121 1.00 37.66 149 VAL A CA 1
ATOM 1212 C C . VAL A 1 149 ? 19.899 -13.336 -12.417 1.00 37.66 149 VAL A C 1
ATOM 1214 O O . VAL A 1 149 ? 19.514 -14.357 -12.986 1.00 37.66 149 VAL A O 1
ATOM 1217 N N . SER A 1 150 ? 20.996 -12.680 -12.819 1.00 37.53 150 SER A N 1
ATOM 1218 C CA . SER A 1 150 ? 22.140 -13.425 -13.343 1.00 37.53 150 SER A CA 1
ATOM 1219 C C . SER A 1 150 ? 22.492 -14.499 -12.315 1.00 37.53 150 SER A C 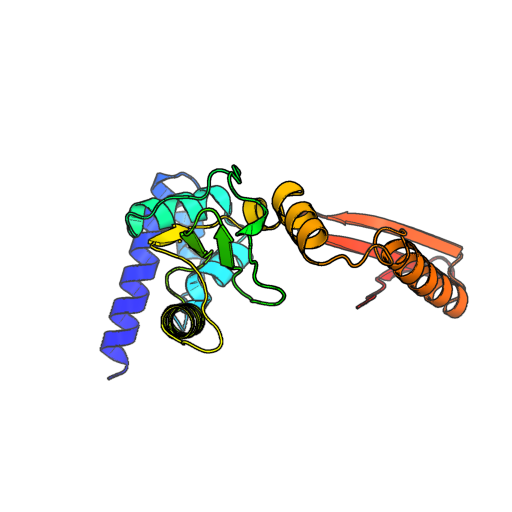1
ATOM 1221 O O . SER A 1 150 ? 22.753 -14.163 -11.164 1.00 37.53 150 SER A O 1
ATOM 1223 N N . VAL A 1 151 ? 22.485 -15.763 -12.739 1.00 42.94 151 VAL A N 1
ATOM 1224 C CA . VAL A 1 151 ? 22.598 -17.037 -11.988 1.00 42.94 151 VAL A CA 1
ATOM 1225 C C . VAL A 1 151 ? 23.647 -17.089 -10.845 1.00 42.94 151 VAL A C 1
ATOM 1227 O O . VAL A 1 151 ? 23.657 -18.026 -10.053 1.00 42.94 151 VAL A O 1
ATOM 1230 N N . SER A 1 152 ? 24.504 -16.082 -10.688 1.00 41.12 152 SER A N 1
AT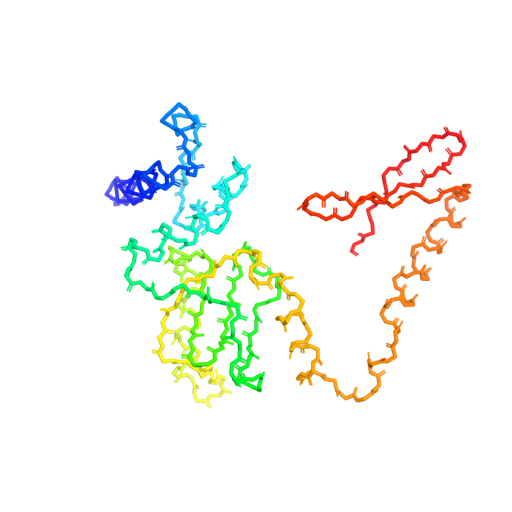OM 1231 C CA . SER A 1 152 ? 25.477 -15.925 -9.604 1.00 41.12 152 SER A CA 1
ATOM 1232 C C . SER A 1 152 ? 24.908 -15.565 -8.218 1.00 41.12 152 SER A C 1
ATOM 1234 O O . SER A 1 152 ? 25.601 -15.819 -7.238 1.00 41.12 152 SER A O 1
ATOM 1236 N N . GLU A 1 153 ? 23.682 -15.039 -8.087 1.00 42.44 153 GLU A N 1
ATOM 1237 C CA . GLU A 1 153 ? 23.130 -14.604 -6.777 1.00 42.44 153 GLU A CA 1
ATOM 1238 C C . GLU A 1 153 ? 22.075 -15.548 -6.155 1.00 42.44 153 GLU A C 1
ATOM 1240 O O . GLU A 1 153 ? 21.585 -15.282 -5.062 1.00 42.44 153 GLU A O 1
ATOM 1245 N N . VAL A 1 154 ? 21.783 -16.704 -6.776 1.00 46.00 154 VAL A N 1
ATOM 1246 C CA . VAL A 1 154 ? 20.981 -17.795 -6.149 1.00 46.00 154 VAL A CA 1
ATOM 1247 C C . VAL A 1 154 ? 21.823 -18.661 -5.197 1.00 46.00 154 VAL A C 1
ATOM 1249 O O . VAL A 1 154 ? 21.335 -19.563 -4.520 1.00 46.00 154 VAL A O 1
ATOM 1252 N N . SER A 1 155 ? 23.122 -18.397 -5.099 1.00 47.81 155 SER A N 1
ATOM 1253 C CA . SER A 1 155 ? 23.888 -18.848 -3.945 1.00 47.81 155 SER A CA 1
ATOM 1254 C C . SER A 1 155 ? 23.354 -18.084 -2.736 1.00 47.81 155 SER A C 1
ATOM 1256 O O . SER A 1 155 ? 23.163 -16.881 -2.846 1.00 47.81 155 SER A O 1
ATOM 1258 N N . GLY A 1 156 ? 23.136 -18.710 -1.578 1.00 50.84 156 GLY A N 1
ATOM 1259 C CA . GLY A 1 156 ? 22.845 -18.013 -0.315 1.00 50.84 156 GLY A CA 1
ATOM 1260 C C . GLY A 1 156 ? 23.991 -17.106 0.164 1.00 50.84 156 GLY A C 1
ATOM 1261 O O . GLY A 1 156 ? 24.308 -17.105 1.343 1.00 50.84 156 GLY A O 1
ATOM 1262 N N . ALA A 1 157 ? 24.645 -16.377 -0.740 1.00 54.91 157 ALA A N 1
ATOM 1263 C CA . ALA A 1 157 ? 25.740 -15.451 -0.553 1.00 54.91 157 ALA A CA 1
ATOM 1264 C C . ALA A 1 157 ? 25.303 -14.213 0.230 1.00 54.91 157 ALA A C 1
ATOM 1266 O O . ALA A 1 157 ? 26.092 -13.724 1.025 1.00 54.91 157 ALA A O 1
ATOM 1267 N N . TRP A 1 158 ? 24.053 -13.756 0.083 1.00 58.94 158 TRP A N 1
ATOM 1268 C CA . TRP A 1 158 ? 23.514 -12.694 0.937 1.00 58.94 158 TRP A CA 1
ATOM 1269 C C . TRP A 1 158 ? 23.298 -13.201 2.367 1.00 58.94 158 TRP A C 1
ATOM 1271 O O . TRP A 1 158 ? 23.726 -12.554 3.313 1.00 58.94 158 TRP A O 1
ATOM 1281 N N . ALA A 1 159 ? 22.708 -14.393 2.530 1.00 67.81 159 ALA A N 1
ATOM 1282 C CA . ALA A 1 159 ? 22.482 -14.995 3.841 1.00 67.81 159 ALA A CA 1
ATOM 1283 C C . ALA A 1 159 ? 23.821 -15.311 4.510 1.00 67.81 159 ALA A C 1
ATOM 1285 O O . ALA A 1 159 ? 23.997 -15.074 5.697 1.00 67.81 159 ALA A O 1
ATOM 1286 N N . LYS A 1 160 ? 24.791 -15.779 3.723 1.00 70.94 160 LYS A N 1
ATOM 1287 C CA . LYS A 1 160 ? 26.169 -15.964 4.152 1.00 70.94 160 LYS A CA 1
ATOM 1288 C C . LYS A 1 160 ? 26.813 -14.634 4.537 1.00 70.94 160 LYS A C 1
ATOM 1290 O O . LYS A 1 160 ? 27.386 -14.578 5.606 1.00 70.94 160 LYS A O 1
ATOM 1295 N N . GLY A 1 161 ? 26.692 -13.582 3.728 1.00 73.44 161 GLY A N 1
ATOM 1296 C CA . GLY A 1 161 ? 27.253 -12.260 4.021 1.00 73.44 161 GLY A CA 1
ATOM 1297 C C . GLY A 1 161 ? 26.666 -11.654 5.292 1.00 73.44 161 GLY A C 1
ATOM 1298 O O . GLY A 1 161 ? 27.409 -11.254 6.175 1.00 73.44 161 GLY A O 1
ATOM 1299 N N . PHE A 1 162 ? 25.345 -11.709 5.441 1.00 77.88 162 PHE A N 1
ATOM 1300 C CA . PHE A 1 162 ? 24.644 -11.267 6.642 1.00 77.88 162 PHE A CA 1
ATOM 1301 C C . PHE A 1 162 ? 25.045 -12.076 7.883 1.00 77.88 162 PHE A C 1
ATOM 1303 O O . PHE A 1 162 ? 25.312 -11.508 8.938 1.00 77.88 162 PHE A O 1
ATOM 1310 N N . VAL A 1 163 ? 25.123 -13.408 7.769 1.00 82.81 163 VAL A N 1
ATOM 1311 C CA . VAL A 1 163 ? 25.581 -14.274 8.866 1.00 82.81 163 VAL A CA 1
ATOM 1312 C C . VAL A 1 163 ? 27.053 -14.014 9.188 1.00 82.81 163 VAL A C 1
ATOM 1314 O O . VAL A 1 163 ? 27.404 -13.947 10.361 1.00 82.81 163 VAL A O 1
ATOM 1317 N N . ASP A 1 164 ? 27.903 -13.825 8.181 1.00 84.69 164 ASP A N 1
ATOM 1318 C CA . ASP A 1 164 ? 29.322 -13.519 8.350 1.00 84.69 164 ASP A CA 1
ATOM 1319 C C . ASP A 1 164 ? 29.496 -12.152 9.038 1.00 84.69 164 ASP A C 1
ATOM 1321 O O . ASP A 1 164 ? 30.292 -12.037 9.967 1.00 84.69 164 ASP A O 1
ATOM 1325 N N . GLU A 1 165 ? 28.732 -11.128 8.656 1.00 83.00 165 GLU A N 1
ATOM 1326 C CA . GLU A 1 165 ? 28.728 -9.805 9.297 1.00 83.00 165 GLU A CA 1
ATOM 1327 C C . GLU A 1 165 ? 28.239 -9.877 10.750 1.00 83.00 165 GLU A C 1
ATOM 1329 O O . GLU A 1 165 ? 28.948 -9.430 11.655 1.00 83.00 165 GLU A O 1
ATOM 1334 N N . LEU A 1 166 ? 27.099 -10.534 10.992 1.00 87.31 166 LEU A N 1
ATOM 1335 C CA . LEU A 1 166 ? 26.542 -10.781 12.326 1.00 87.31 166 LEU A CA 1
ATOM 1336 C C . LEU A 1 166 ? 27.544 -11.499 13.243 1.00 87.31 166 LEU A C 1
ATOM 1338 O O . LEU A 1 166 ? 27.723 -11.117 14.403 1.00 87.31 166 LEU A O 1
ATOM 1342 N N . LEU A 1 167 ? 28.199 -12.547 12.738 1.00 89.81 167 LEU A N 1
ATOM 1343 C CA . LEU A 1 167 ? 29.179 -13.319 13.500 1.00 89.81 167 LEU A CA 1
ATOM 1344 C C . LEU A 1 167 ? 30.471 -12.531 13.728 1.00 89.81 167 LEU A C 1
ATOM 1346 O O . LEU A 1 167 ? 31.011 -12.577 14.833 1.00 89.81 167 LEU A O 1
ATOM 1350 N N . ASN A 1 168 ? 30.956 -11.785 12.735 1.00 89.31 168 ASN A N 1
ATOM 1351 C CA . ASN A 1 168 ? 32.132 -10.928 12.892 1.00 89.31 168 ASN A CA 1
ATOM 1352 C C . ASN A 1 168 ? 31.899 -9.848 13.951 1.00 89.31 168 ASN A C 1
ATOM 1354 O O . ASN A 1 168 ? 32.776 -9.595 14.781 1.00 89.31 168 ASN A O 1
ATOM 1358 N N . GLU A 1 169 ? 30.711 -9.247 13.969 1.00 86.38 169 GLU A N 1
ATOM 1359 C CA . GLU A 1 169 ? 30.341 -8.262 14.977 1.00 86.38 169 GLU A CA 1
ATOM 1360 C C . GLU A 1 169 ? 30.265 -8.903 16.373 1.00 86.38 169 GLU A C 1
ATOM 1362 O O . GLU A 1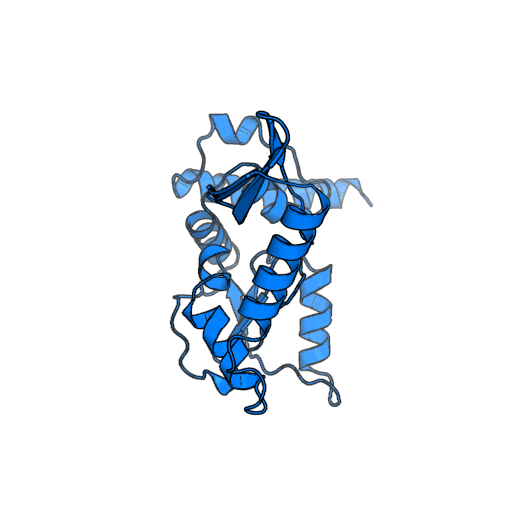 169 ? 30.883 -8.408 17.319 1.00 86.38 169 GLU A O 1
ATOM 1367 N N . ALA A 1 170 ? 29.614 -10.064 16.496 1.00 88.56 170 ALA A N 1
ATOM 1368 C CA . ALA A 1 170 ? 29.556 -10.816 17.748 1.00 88.56 170 ALA A CA 1
ATOM 1369 C C . ALA A 1 170 ? 30.955 -11.196 18.275 1.00 88.56 170 ALA A C 1
ATOM 1371 O O . ALA A 1 170 ? 31.218 -11.060 19.472 1.00 88.56 170 ALA A O 1
ATOM 1372 N N . ILE A 1 171 ? 31.874 -11.614 17.396 1.00 89.75 171 ILE A N 1
ATOM 1373 C CA . ILE A 1 171 ? 33.274 -11.917 17.740 1.00 89.75 171 ILE A CA 1
ATOM 1374 C C . ILE A 1 171 ? 34.007 -10.653 18.199 1.00 89.75 171 ILE A C 1
ATOM 1376 O O . ILE A 1 171 ? 34.691 -10.685 19.226 1.00 89.75 171 ILE A O 1
ATOM 1380 N N . SER A 1 172 ? 33.846 -9.538 17.480 1.00 87.94 172 SER A N 1
ATOM 1381 C CA . SER A 1 172 ? 34.444 -8.245 17.834 1.00 87.94 172 SER A CA 1
ATOM 1382 C C . SER A 1 172 ? 34.019 -7.795 19.236 1.00 87.94 172 SER A C 1
ATOM 1384 O O . SER A 1 172 ? 34.851 -7.359 20.035 1.00 87.94 172 SER A O 1
ATOM 1386 N N . PHE A 1 173 ? 32.743 -7.990 19.577 1.00 86.06 173 PHE A N 1
ATOM 1387 C CA . PHE A 1 173 ? 32.202 -7.696 20.904 1.00 86.06 173 PHE A CA 1
ATOM 1388 C C . PHE A 1 173 ? 32.406 -8.808 21.940 1.00 86.06 173 PHE A C 1
ATOM 1390 O O . PHE A 1 173 ? 32.005 -8.636 23.091 1.00 86.06 173 PHE A O 1
ATOM 1397 N N . ARG A 1 174 ? 33.038 -9.930 21.567 1.00 89.94 174 ARG A N 1
ATOM 1398 C CA . ARG A 1 174 ? 33.233 -11.114 22.423 1.00 89.94 174 ARG A CA 1
ATOM 1399 C C . ARG A 1 174 ? 31.927 -11.599 23.055 1.00 89.94 174 ARG A C 1
ATOM 1401 O O . ARG A 1 174 ? 31.889 -11.973 24.228 1.00 89.94 174 ARG A O 1
ATOM 1408 N N . ALA A 1 175 ? 30.852 -11.565 22.276 1.00 91.38 175 ALA A N 1
ATOM 1409 C CA . ALA A 1 175 ? 29.559 -12.045 22.717 1.00 91.38 175 ALA A CA 1
ATOM 1410 C C . ALA A 1 175 ? 29.615 -13.560 22.979 1.00 91.38 175 ALA A C 1
ATOM 1412 O O . ALA A 1 175 ? 30.164 -14.315 22.178 1.00 91.38 175 ALA A O 1
ATOM 1413 N N . SER A 1 176 ? 29.038 -14.005 24.096 1.00 91.19 176 SER A N 1
ATOM 1414 C CA . SER A 1 176 ? 28.916 -15.431 24.425 1.00 91.19 176 SER A CA 1
ATOM 1415 C C . SER A 1 176 ? 27.735 -16.082 23.718 1.00 91.19 176 SER A C 1
ATOM 1417 O O . SER A 1 176 ? 27.796 -17.255 23.372 1.00 91.19 176 SER A O 1
ATOM 1419 N N . ASP A 1 177 ? 26.664 -15.310 23.520 1.00 89.94 177 ASP A N 1
ATOM 1420 C CA . ASP A 1 177 ? 25.398 -15.771 22.965 1.00 89.94 177 ASP A CA 1
ATOM 1421 C C . ASP A 1 177 ? 24.813 -14.713 22.023 1.00 89.94 177 ASP A C 1
ATOM 1423 O O . ASP A 1 177 ? 24.891 -13.508 22.290 1.00 89.94 177 ASP A O 1
ATOM 1427 N N . ILE A 1 178 ? 24.159 -15.173 20.958 1.00 91.19 178 ILE A N 1
ATOM 1428 C CA . ILE A 1 178 ? 23.385 -14.344 20.032 1.00 91.19 178 ILE A CA 1
ATOM 1429 C C . ILE A 1 178 ? 21.920 -14.767 20.150 1.00 91.19 178 ILE A C 1
ATOM 1431 O O . ILE A 1 178 ? 21.574 -15.922 19.919 1.00 91.19 178 ILE A O 1
ATOM 1435 N N . HIS A 1 179 ? 21.052 -13.831 20.520 1.00 87.62 179 HIS A N 1
ATOM 1436 C CA . HIS A 1 179 ? 19.611 -14.032 20.608 1.00 87.62 179 HIS A CA 1
ATOM 1437 C C . HIS A 1 179 ? 18.929 -13.361 19.420 1.00 87.62 179 HIS A C 1
ATOM 1439 O O . HIS A 1 179 ? 19.077 -12.155 19.234 1.00 87.62 179 HIS A O 1
ATOM 1445 N N . ILE A 1 180 ? 18.139 -14.120 18.668 1.00 87.31 180 ILE A N 1
ATOM 1446 C CA . ILE A 1 180 ? 17.338 -13.612 17.551 1.00 87.31 180 ILE A CA 1
ATOM 1447 C C . ILE A 1 180 ? 15.871 -13.771 17.945 1.00 87.31 180 ILE A C 1
ATOM 1449 O O . ILE A 1 180 ? 15.398 -14.894 18.111 1.00 87.31 180 ILE A O 1
ATOM 1453 N N . ASN A 1 181 ? 15.169 -12.655 18.142 1.00 79.06 181 ASN A N 1
ATOM 1454 C CA . ASN A 1 181 ? 13.756 -12.653 18.516 1.00 79.06 181 ASN A CA 1
ATOM 1455 C C . ASN A 1 181 ? 12.918 -12.164 17.329 1.00 79.06 181 ASN A C 1
ATOM 1457 O O . ASN A 1 181 ? 13.107 -11.021 16.913 1.00 79.06 181 ASN A O 1
ATOM 1461 N N . PRO A 1 182 ? 12.005 -12.981 16.785 1.00 73.00 182 PRO A N 1
ATOM 1462 C CA . PRO A 1 182 ? 11.052 -12.497 15.797 1.00 73.00 182 PRO A CA 1
ATOM 1463 C C . PRO A 1 182 ? 10.016 -11.594 16.485 1.00 73.00 182 PRO A C 1
ATOM 1465 O O . PRO A 1 182 ? 9.373 -12.014 17.448 1.00 73.00 182 PRO A O 1
ATOM 1468 N N . GLU A 1 183 ? 9.852 -10.363 16.004 1.00 73.88 183 GLU A N 1
ATOM 1469 C CA . GLU A 1 183 ? 8.785 -9.443 16.411 1.00 73.88 183 GLU A CA 1
ATOM 1470 C C . GLU A 1 183 ? 7.890 -9.112 15.206 1.00 73.88 183 GLU A C 1
ATOM 1472 O O . GLU A 1 183 ? 8.258 -9.325 14.051 1.00 73.88 183 GLU A O 1
ATOM 1477 N N . SER A 1 184 ? 6.694 -8.580 15.466 1.00 42.38 184 SER A N 1
ATOM 1478 C CA . SER A 1 184 ? 5.665 -8.361 14.438 1.00 42.38 184 SER A CA 1
ATOM 1479 C C . SER A 1 184 ? 6.049 -7.349 13.346 1.00 42.38 184 SER A C 1
ATOM 1481 O O . SER A 1 184 ? 5.336 -7.254 12.358 1.00 42.38 184 SER A O 1
ATOM 1483 N N . HIS A 1 185 ? 7.136 -6.588 13.529 1.00 46.00 185 HIS A N 1
ATOM 1484 C CA . HIS A 1 185 ? 7.617 -5.551 12.599 1.00 46.00 185 HIS A CA 1
ATOM 1485 C C . HIS A 1 185 ? 9.109 -5.736 12.248 1.00 46.00 185 HIS A C 1
ATOM 1487 O O . HIS A 1 185 ? 9.784 -4.782 11.866 1.00 46.00 185 HIS A O 1
ATOM 1493 N N . GLY A 1 186 ? 9.649 -6.948 12.437 1.00 64.88 186 GLY A N 1
ATOM 1494 C CA . GLY A 1 186 ? 11.053 -7.278 12.170 1.00 64.88 186 GLY A CA 1
ATOM 1495 C C . GLY A 1 186 ? 11.691 -8.151 13.255 1.00 64.88 186 GLY A C 1
ATOM 1496 O O . GLY A 1 186 ? 11.118 -8.387 14.314 1.00 64.88 186 GLY A O 1
ATOM 1497 N N . GLY A 1 187 ? 12.895 -8.662 12.993 1.00 71.81 187 GLY A N 1
ATOM 1498 C CA . GLY A 1 187 ? 13.670 -9.421 13.979 1.00 71.81 187 GLY A CA 1
ATOM 1499 C C . GLY A 1 187 ? 14.552 -8.514 14.840 1.00 71.81 187 GLY A C 1
ATOM 1500 O O . GLY A 1 187 ? 15.254 -7.655 14.314 1.00 71.81 187 GLY A O 1
ATOM 1501 N N . VAL A 1 188 ? 14.577 -8.727 16.159 1.00 80.19 188 VAL A N 1
ATOM 1502 C CA . VAL A 1 188 ? 15.505 -8.046 17.077 1.00 80.19 188 VAL A CA 1
ATOM 1503 C C . VAL A 1 188 ? 16.645 -8.982 17.456 1.00 80.19 188 VAL A C 1
ATOM 1505 O O . VAL A 1 188 ? 16.431 -10.032 18.070 1.00 80.19 188 VAL A O 1
ATOM 1508 N N . ILE A 1 189 ? 17.872 -8.558 17.153 1.00 86.62 189 ILE A N 1
ATOM 1509 C CA . ILE A 1 189 ? 19.101 -9.285 17.479 1.00 86.62 189 ILE A CA 1
ATOM 1510 C C . ILE A 1 189 ? 19.713 -8.698 18.756 1.00 86.62 189 ILE A C 1
ATOM 1512 O O . ILE A 1 189 ? 19.869 -7.483 18.895 1.00 86.62 189 ILE A O 1
ATOM 1516 N N . LYS A 1 190 ? 20.058 -9.555 19.722 1.00 90.69 190 LYS A N 1
ATOM 1517 C CA . LYS A 1 190 ? 20.725 -9.164 20.972 1.00 90.69 190 LYS A CA 1
ATOM 1518 C C . LYS A 1 190 ? 21.975 -10.007 21.201 1.00 90.69 190 LYS A C 1
ATOM 1520 O O . LYS A 1 190 ? 21.905 -11.232 21.159 1.00 90.69 190 LYS A O 1
ATOM 1525 N N . PHE A 1 191 ? 23.088 -9.364 21.526 1.00 91.81 191 PHE A N 1
ATOM 1526 C CA . PHE A 1 191 ? 24.321 -10.027 21.943 1.00 91.81 191 PHE A CA 1
ATOM 1527 C C . PHE A 1 191 ? 24.407 -10.092 23.458 1.00 91.81 191 PHE A C 1
ATOM 1529 O O . PHE A 1 191 ? 24.150 -9.099 24.141 1.00 91.81 191 PHE A O 1
ATOM 1536 N N . ARG A 1 192 ? 24.796 -11.244 24.003 1.00 89.06 192 ARG A N 1
ATOM 1537 C CA . ARG A 1 192 ? 25.169 -11.348 25.411 1.00 89.06 192 ARG A CA 1
ATOM 1538 C C . ARG A 1 192 ? 26.658 -11.083 25.564 1.00 89.06 192 ARG A C 1
ATOM 1540 O O . ARG A 1 192 ? 27.472 -11.888 25.133 1.00 89.06 192 ARG A O 1
ATOM 1547 N N . ILE A 1 193 ? 26.995 -9.980 26.214 1.00 88.50 193 ILE A N 1
ATOM 1548 C CA . ILE A 1 193 ? 28.371 -9.551 26.474 1.00 88.50 193 ILE A CA 1
ATOM 1549 C C . ILE A 1 193 ? 28.510 -9.415 27.990 1.00 88.50 193 ILE A C 1
ATOM 1551 O O . ILE A 1 193 ? 27.717 -8.709 28.618 1.00 88.50 193 ILE A O 1
ATOM 1555 N N . ASP A 1 194 ? 29.454 -10.144 28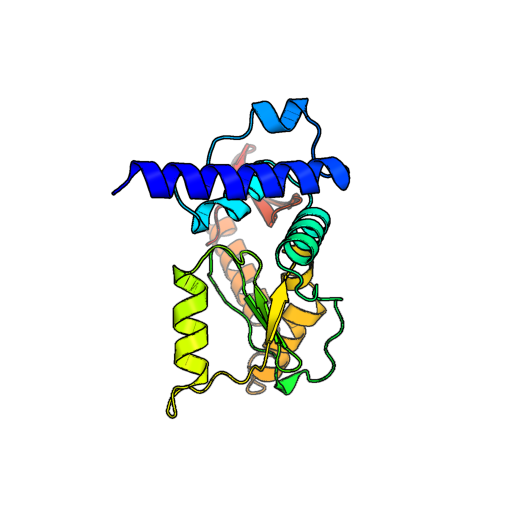.588 1.00 86.81 194 ASP A N 1
ATOM 1556 C CA . ASP A 1 194 ? 29.723 -10.139 30.036 1.00 86.81 194 ASP A CA 1
ATOM 1557 C C . ASP A 1 194 ? 28.462 -10.332 30.906 1.00 86.81 194 ASP A C 1
ATOM 1559 O O . ASP A 1 194 ? 28.237 -9.656 31.912 1.00 86.81 194 ASP A O 1
ATOM 1563 N N . GLY A 1 195 ? 27.586 -11.252 30.483 1.00 83.12 195 GLY A N 1
ATOM 1564 C CA . GLY A 1 195 ? 26.343 -11.581 31.189 1.00 83.12 195 GLY A CA 1
ATOM 1565 C C . GLY A 1 195 ? 25.188 -10.593 30.977 1.00 83.12 195 GLY A C 1
ATOM 1566 O O . GLY A 1 195 ? 24.138 -10.755 31.598 1.00 83.12 195 GLY A O 1
ATOM 1567 N N . ARG A 1 196 ? 25.333 -9.592 30.097 1.00 85.25 196 ARG A N 1
ATOM 1568 C CA . ARG A 1 196 ? 24.279 -8.615 29.770 1.00 85.25 196 ARG A CA 1
ATOM 1569 C C . ARG A 1 196 ? 23.858 -8.713 28.310 1.00 85.25 196 ARG A C 1
ATOM 1571 O O . ARG A 1 196 ? 24.707 -8.731 27.427 1.00 85.25 196 ARG A O 1
ATOM 1578 N N . CYS A 1 197 ? 22.551 -8.718 28.053 1.00 87.12 197 CYS A N 1
ATOM 1579 C CA . CYS A 1 197 ? 22.017 -8.680 26.692 1.00 87.12 197 CYS A CA 1
ATOM 1580 C C . CYS A 1 197 ? 21.940 -7.235 26.181 1.00 87.12 197 CYS A C 1
ATOM 1582 O O . CYS A 1 197 ? 21.244 -6.406 26.767 1.00 87.12 197 CYS A O 1
ATOM 1584 N N . GLN A 1 198 ? 22.620 -6.955 25.074 1.00 86.75 198 GLN A N 1
ATOM 1585 C CA . GLN A 1 198 ? 22.655 -5.657 24.404 1.00 86.75 198 GLN A CA 1
ATOM 1586 C C . GLN A 1 198 ? 22.044 -5.794 23.009 1.00 86.75 198 GLN A C 1
ATOM 1588 O O . GLN A 1 198 ? 22.312 -6.771 22.315 1.00 86.75 198 GLN A O 1
ATOM 1593 N N . VAL A 1 199 ? 21.190 -4.849 22.612 1.00 81.06 199 VAL A N 1
ATOM 1594 C CA . VAL A 1 199 ? 20.564 -4.856 21.281 1.00 81.06 199 VAL A CA 1
ATOM 1595 C C . VAL A 1 199 ? 21.610 -4.472 20.241 1.00 81.06 199 VAL A C 1
ATOM 1597 O O . VAL A 1 199 ? 22.229 -3.417 20.359 1.00 81.06 199 VAL A O 1
ATOM 1600 N N . CYS A 1 200 ? 21.779 -5.319 19.232 1.00 70.75 200 CYS A N 1
ATOM 1601 C CA . CYS A 1 200 ? 22.617 -5.040 18.077 1.00 70.75 200 CYS A CA 1
ATOM 1602 C C . CYS A 1 200 ? 21.763 -4.374 16.990 1.00 70.75 200 CYS A C 1
ATOM 1604 O O . CYS A 1 200 ? 20.598 -4.728 16.796 1.00 70.75 200 CYS A O 1
ATOM 1606 N N . ARG A 1 201 ? 22.334 -3.375 16.315 1.00 60.31 201 ARG A N 1
ATOM 1607 C CA . ARG A 1 201 ? 21.723 -2.706 15.166 1.00 60.31 201 ARG A CA 1
ATOM 1608 C C . ARG A 1 201 ? 22.606 -2.967 13.955 1.00 60.31 201 ARG A C 1
ATOM 1610 O O . ARG A 1 201 ? 23.441 -2.132 13.623 1.00 60.31 201 ARG A O 1
ATOM 1617 N N . ILE A 1 202 ? 22.428 -4.134 13.349 1.00 56.88 202 ILE A N 1
ATOM 1618 C CA . ILE A 1 202 ? 22.990 -4.413 12.027 1.00 56.88 202 ILE A CA 1
ATOM 1619 C C . ILE A 1 202 ? 22.160 -3.600 11.020 1.00 56.88 202 ILE A C 1
ATOM 1621 O O . ILE A 1 202 ? 20.930 -3.630 11.137 1.00 56.88 202 ILE A O 1
ATOM 1625 N N . PRO A 1 203 ? 22.790 -2.801 10.141 1.00 45.53 203 PRO A N 1
ATOM 1626 C CA . PRO A 1 203 ? 22.090 -2.021 9.123 1.00 45.53 203 PRO A CA 1
ATOM 1627 C C . PRO A 1 203 ? 21.388 -2.885 8.071 1.00 45.53 203 PRO A C 1
ATOM 1629 O O . PRO A 1 203 ? 21.818 -4.039 7.851 1.00 45.53 203 PRO A O 1
#

Secondary structure (DSSP, 8-state):
-HHHHHHHHHHHHHHHHHHHHHTTSS-HHHHHTSPPPSSGGGHHHHHHHTT--HHHHHHHHHHHHT-EEP-S--S-GGG-EE-SS-SS-EEEETTEEEES-TT-HHHHHHHHHHTT-SSS----SEEEE--HHHHTSHHHHHHHHHHH--GGGSSTHHHHHHHHHHHHHHHHTT-SEEEEEEETTEEEEEEEETTEEEE----

pLDDT: mean 82.74, std 14.12, range [37.53, 97.81]

Radius of gyration: 20.77 Å; Cα contacts (8 Å, |Δi|>4): 254; chains: 1; bounding box: 52×48×55 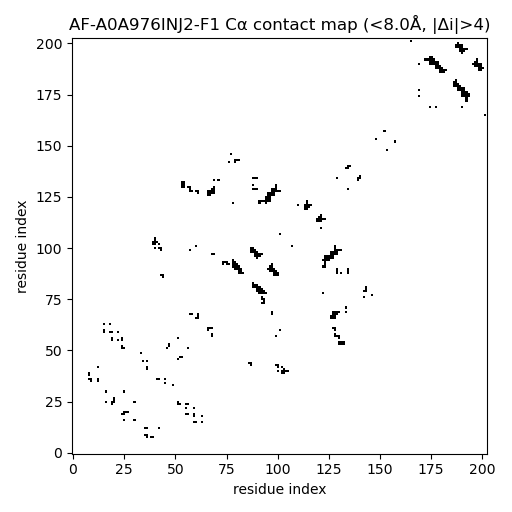Å

Sequence (203 aa):
MSDKQHSRLHQQFEQLLQELIRLEALTEQSCRNLPLPTEAGEIVPRLWEGGIDDVKLAQSLSNLFKRELFNGVVRDRDSLIRSSNDRCPWLIVDRVLYVSNPYDRSQIEPLMRRKNDPKDKLKFEKLGILAMSDFESDLIIQATHDQGVSVSEVSGAWAKGFVDELLNEAISFRASDIHINPESHGGVIKFRIDGRCQVCRIP

Foldseek 3Di:
DVVVVLVVQVVVLVLLVVQCVVLVQDPPVLSVPQDRDPALVCSLVSCVVSVGQQVSSLVSVCVVVVFAEDDLDAPDLLLWDWDDDDSWIWIQGPQEIATQRPSPCVVVVVLVVLCVDPVRHRRHDYYGYYGPVSCVDPSSVVSVVVNPDPPVPVPCVVVVVVVVVVVVVLVVLVFPDWDWDDDPVGIWIWTHHPNDTDTDDDD

Solvent-accessible surface area (backbone atoms only — not comparable to full-atom values): 11808 Å² total; per-residue (Å²): 124,61,70,64,52,54,53,51,51,49,51,53,50,52,55,50,51,52,42,27,39,75,70,68,54,41,51,78,72,61,58,73,72,56,79,80,62,93,48,58,64,42,48,52,57,53,42,49,77,69,69,42,53,44,61,53,49,24,50,36,50,13,64,76,69,72,32,53,58,70,81,86,76,78,86,41,59,88,59,53,47,69,59,87,88,53,96,58,51,39,37,30,43,75,40,26,38,22,28,49,44,90,57,24,54,83,64,49,49,58,55,59,51,28,45,72,32,91,89,56,59,49,76,59,80,50,66,30,21,26,31,61,69,58,65,70,27,68,69,54,53,50,44,53,54,69,76,68,55,66,81,78,65,81,48,66,55,64,60,47,48,53,49,50,51,54,47,51,51,37,59,74,62,58,38,83,46,79,47,78,43,86,49,101,89,49,72,51,41,28,35,26,37,95,90,39,80,42,80,57,83,81,133